Protein AF-A0A9D9IF02-F1 (afdb_monomer_lite)

pLDDT: mean 85.68, std 15.33, range [37.81, 98.19]

Foldseek 3Di:
DDDDPDPPDDDPVVVVVVLLVVLLQVVLVDDDDFPPLPQDWFWFQDDDPDTDTAIWGWHDAHNVQFTWTARPVVRDIDRGHGNSRTDVVRSVVSVVSVVVRDPDPPPPPPPPPPCPDPQQKKKKKWACQQDHQPDDPVVSVVQQVVPQDHRPVDPVDPDTIHIDIHDPVRVVCCVVPPPVVPGRMHMDIDRPVVD

Organism: NCBI:txid2840762

Sequence (195 aa):
MRRTEKEKSMPPGELLRQAENQLVSALCGIRENPDGWLPHTVYVEEEGDCPVYTMYRLLDIRKDGGCTLYNPQTGEHFTSRHLREINIEWLVTLWERYLELRPEKRAASVPETCPGKGTDIRVFVWYCGLTGRNVSDDRLVRMWKESPLRSTENPEDETLYEVECLTLDELAERINDDCFAYTEDYVRFIDMGHL

Structure (mmCIF, N/CA/C/O backbone):
data_AF-A0A9D9IF02-F1
#
_entry.id   AF-A0A9D9IF02-F1
#
loop_
_atom_site.group_PDB
_atom_site.id
_atom_site.type_symbol
_atom_site.label_atom_id
_atom_site.label_alt_id
_atom_site.label_comp_id
_atom_site.label_asym_id
_atom_site.label_entity_id
_atom_site.label_seq_id
_atom_site.pdbx_PDB_ins_code
_atom_site.Cartn_x
_atom_site.Cartn_y
_atom_site.Cartn_z
_atom_site.occupancy
_atom_site.B_iso_or_equiv
_atom_site.auth_seq_id
_atom_site.auth_comp_id
_atom_site.auth_asym_id
_atom_site.auth_atom_id
_atom_site.pdbx_PDB_model_num
ATOM 1 N N . MET A 1 1 ? 24.290 -47.770 17.410 1.00 37.81 1 MET A N 1
ATOM 2 C CA . MET A 1 1 ? 22.968 -47.472 16.817 1.00 37.81 1 MET A CA 1
ATOM 3 C C . MET A 1 1 ? 22.420 -46.205 17.459 1.00 37.81 1 MET A C 1
ATOM 5 O O . MET A 1 1 ? 21.918 -46.272 18.572 1.00 37.81 1 MET A O 1
ATOM 9 N N . ARG A 1 2 ? 22.597 -45.039 16.826 1.00 39.12 2 ARG A N 1
ATOM 10 C CA . ARG A 1 2 ? 21.945 -43.795 17.265 1.00 39.12 2 ARG A CA 1
ATOM 11 C C . ARG A 1 2 ? 20.632 -43.674 16.502 1.00 39.12 2 ARG A C 1
ATOM 13 O O . ARG A 1 2 ? 20.630 -43.777 15.280 1.00 39.12 2 ARG A O 1
ATOM 20 N N . ARG A 1 3 ? 19.533 -43.549 17.246 1.00 42.41 3 ARG A N 1
ATOM 21 C CA . ARG A 1 3 ? 18.195 -43.278 16.719 1.00 42.41 3 ARG A CA 1
ATOM 22 C C . ARG A 1 3 ? 18.246 -41.950 15.964 1.00 42.41 3 ARG A C 1
ATOM 24 O O . ARG A 1 3 ? 18.624 -40.942 16.546 1.00 42.41 3 ARG A O 1
ATOM 31 N N . THR A 1 4 ? 17.895 -41.971 14.687 1.00 45.22 4 THR A N 1
ATOM 32 C CA . THR A 1 4 ? 17.592 -40.774 13.904 1.00 45.22 4 THR A CA 1
ATOM 33 C C . THR A 1 4 ? 16.285 -40.192 14.430 1.00 45.22 4 THR A C 1
ATOM 35 O O . THR A 1 4 ? 15.234 -40.830 14.321 1.00 45.22 4 THR A O 1
ATOM 38 N N . GLU A 1 5 ? 16.357 -39.018 15.048 1.00 51.47 5 GLU A N 1
ATOM 39 C CA . GLU A 1 5 ? 15.187 -38.205 15.359 1.00 51.47 5 GLU A CA 1
ATOM 40 C C . GLU A 1 5 ? 14.485 -37.873 14.037 1.00 51.47 5 GLU A C 1
ATOM 42 O O . GLU A 1 5 ? 15.072 -37.286 13.131 1.00 51.47 5 GLU A O 1
ATOM 47 N N . LYS A 1 6 ? 13.238 -38.332 13.887 1.00 53.66 6 LYS A N 1
ATOM 48 C CA . LYS A 1 6 ? 12.349 -37.855 12.828 1.00 53.66 6 LYS A CA 1
ATOM 49 C C . LYS A 1 6 ? 12.060 -36.392 13.134 1.00 53.66 6 LYS A C 1
ATOM 51 O O . LYS A 1 6 ? 11.302 -36.105 14.057 1.00 53.66 6 LYS A O 1
ATOM 56 N N . GLU A 1 7 ? 12.662 -35.502 12.364 1.00 56.66 7 GLU A N 1
ATOM 57 C CA . GLU A 1 7 ? 12.306 -34.091 12.308 1.00 56.66 7 GLU A CA 1
ATOM 58 C C . GLU A 1 7 ? 10.810 -34.006 11.964 1.00 56.66 7 GLU A C 1
ATOM 60 O O . GLU A 1 7 ? 10.364 -34.355 10.868 1.00 56.66 7 GLU A O 1
ATOM 65 N N . LYS A 1 8 ? 9.989 -33.707 12.972 1.00 66.19 8 LYS A N 1
ATOM 66 C CA . LYS A 1 8 ? 8.536 -33.687 12.834 1.00 66.19 8 LYS A CA 1
ATOM 67 C C . LYS A 1 8 ? 8.182 -32.370 12.149 1.00 66.19 8 LYS A C 1
ATOM 69 O O . LYS A 1 8 ? 8.127 -31.336 12.802 1.00 66.19 8 LYS A O 1
ATOM 74 N N . SER A 1 9 ? 8.015 -32.417 10.828 1.00 79.31 9 SER A N 1
ATOM 75 C CA . SER A 1 9 ? 7.585 -31.272 10.020 1.00 79.31 9 SER A CA 1
ATOM 76 C C . SER A 1 9 ? 6.292 -30.681 10.596 1.00 79.31 9 SER A C 1
ATOM 78 O O . SER A 1 9 ? 5.331 -31.412 10.859 1.00 79.31 9 SER A O 1
ATOM 80 N N . MET A 1 10 ? 6.304 -29.373 10.861 1.00 83.62 10 MET A N 1
ATOM 81 C CA . MET A 1 10 ? 5.165 -28.647 11.417 1.00 83.62 10 MET A CA 1
ATOM 82 C C . MET A 1 10 ? 4.037 -28.574 10.376 1.00 83.62 10 MET A C 1
ATOM 84 O O . MET A 1 10 ? 4.310 -28.264 9.214 1.00 83.62 10 MET A O 1
ATOM 88 N N . PRO A 1 11 ? 2.774 -28.851 10.750 1.00 92.12 11 PRO A N 1
ATOM 89 C CA . PRO A 1 11 ? 1.672 -28.777 9.802 1.00 92.12 11 PRO A CA 1
ATOM 90 C C . PRO A 1 11 ? 1.431 -27.322 9.354 1.00 92.12 11 PRO A C 1
ATOM 92 O O . PRO A 1 11 ? 1.562 -26.407 10.171 1.00 92.12 11 PRO A O 1
ATOM 95 N N . PRO A 1 12 ? 1.006 -27.086 8.097 1.00 88.75 12 PRO A N 1
ATOM 96 C CA . PRO A 1 12 ? 0.790 -25.738 7.561 1.00 88.75 12 PRO A CA 1
ATOM 97 C C . PRO A 1 12 ? -0.114 -24.842 8.420 1.00 88.75 12 PRO A C 1
ATOM 99 O O . PRO A 1 12 ? 0.189 -23.670 8.618 1.00 88.75 12 PRO A O 1
ATOM 102 N N . GLY A 1 13 ? -1.188 -25.395 8.994 1.00 87.94 13 GLY A N 1
ATOM 103 C CA . GLY A 1 13 ? -2.092 -24.627 9.858 1.00 87.94 13 GLY A CA 1
ATOM 104 C C . GLY A 1 13 ? -1.438 -24.135 11.154 1.00 87.94 13 GLY A C 1
ATOM 105 O O . GLY A 1 13 ? -1.798 -23.082 11.673 1.00 87.94 13 GLY A O 1
ATOM 106 N N . GLU A 1 14 ? -0.444 -24.858 11.670 1.00 91.94 14 GLU A N 1
ATOM 107 C CA . GLU A 1 14 ? 0.287 -24.437 12.865 1.00 91.94 14 GLU A CA 1
ATOM 108 C C . GLU A 1 14 ? 1.327 -23.361 12.544 1.00 91.94 14 GLU A C 1
ATOM 110 O O . GLU A 1 14 ? 1.458 -22.409 13.313 1.00 91.94 14 GLU A O 1
ATOM 115 N N . LEU A 1 15 ? 1.969 -23.448 11.371 1.00 91.75 15 LEU A N 1
ATOM 116 C CA . LEU A 1 15 ? 2.829 -22.385 10.844 1.00 91.75 15 LEU A CA 1
ATOM 117 C C . LEU A 1 15 ? 2.049 -21.075 10.661 1.00 91.75 15 LEU A C 1
ATOM 119 O O . LEU A 1 15 ? 2.506 -20.025 11.110 1.00 91.75 15 LEU A O 1
ATOM 123 N N . LEU A 1 16 ? 0.854 -21.141 10.065 1.00 90.62 16 LEU A N 1
ATOM 124 C CA . LEU A 1 16 ? -0.009 -19.970 9.872 1.00 90.62 16 LEU A CA 1
ATOM 125 C C . LEU A 1 16 ? -0.417 -19.339 11.205 1.00 90.62 16 LEU A C 1
ATOM 127 O O . LEU A 1 16 ? -0.229 -18.142 11.400 1.00 90.62 16 LEU A O 1
ATOM 131 N N . ARG A 1 17 ? -0.883 -20.147 12.163 1.00 91.94 17 ARG A N 1
ATOM 132 C CA . ARG A 1 17 ? -1.235 -19.667 13.508 1.00 91.94 17 ARG A CA 1
ATOM 133 C C . ARG A 1 17 ? -0.038 -19.049 14.233 1.00 91.94 17 ARG A C 1
ATOM 135 O O . ARG A 1 17 ? -0.190 -18.092 14.991 1.00 91.94 17 ARG A O 1
ATOM 142 N N . GLN A 1 18 ? 1.161 -19.597 14.041 1.00 94.12 18 GLN A N 1
ATOM 143 C CA . GLN A 1 18 ? 2.379 -19.029 14.610 1.00 94.12 18 GLN A CA 1
ATOM 144 C C . GLN A 1 18 ? 2.698 -17.659 13.997 1.00 94.12 18 GLN A C 1
ATOM 146 O O . GLN A 1 18 ? 2.989 -16.729 14.749 1.00 94.12 18 GLN A O 1
ATOM 151 N N . ALA A 1 19 ? 2.608 -17.523 12.672 1.00 93.31 19 ALA A N 1
ATOM 152 C CA . ALA A 1 19 ? 2.816 -16.254 11.978 1.00 93.31 19 ALA A CA 1
ATOM 153 C C . ALA A 1 19 ? 1.781 -15.198 12.402 1.00 93.31 19 ALA A C 1
ATOM 155 O O . ALA A 1 19 ? 2.146 -14.077 12.751 1.00 93.31 19 ALA A O 1
ATOM 156 N N . GLU A 1 20 ? 0.505 -15.578 12.477 1.00 94.94 20 GLU A N 1
ATOM 157 C CA . GLU A 1 20 ? -0.581 -14.720 12.955 1.00 94.94 20 GLU A CA 1
ATOM 158 C C . GLU A 1 20 ? -0.313 -14.214 14.384 1.00 94.94 20 GLU A C 1
ATOM 160 O O . GLU A 1 20 ? -0.363 -13.013 14.648 1.00 94.94 20 GLU A O 1
ATOM 165 N N . ASN A 1 21 ? 0.054 -15.110 15.309 1.00 95.25 21 ASN A N 1
ATOM 166 C CA . ASN A 1 21 ? 0.391 -14.738 16.687 1.00 95.25 21 ASN A CA 1
ATOM 167 C C . ASN A 1 21 ? 1.559 -13.741 16.753 1.00 95.25 21 ASN A C 1
ATOM 169 O O . ASN A 1 21 ? 1.542 -12.827 17.580 1.00 95.25 21 ASN A O 1
ATOM 173 N N . GLN A 1 22 ? 2.576 -13.920 15.906 1.00 96.2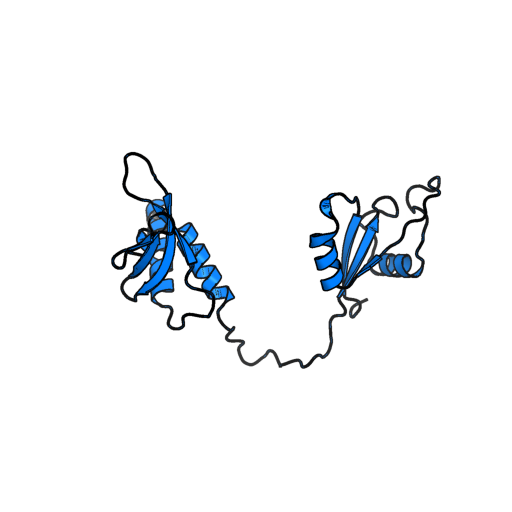5 22 GLN A N 1
ATOM 174 C CA . GLN A 1 22 ? 3.721 -13.013 15.832 1.00 96.25 22 GLN A CA 1
ATOM 175 C C . GLN A 1 22 ? 3.309 -11.632 15.315 1.00 96.25 22 GLN A C 1
ATOM 177 O O . GLN A 1 22 ? 3.691 -10.632 15.923 1.00 96.25 22 GLN A O 1
ATOM 182 N N . LEU A 1 23 ? 2.491 -11.571 14.260 1.00 96.50 23 LEU A N 1
ATOM 183 C CA . LEU A 1 23 ? 1.968 -10.320 13.704 1.00 96.50 23 LEU A CA 1
ATOM 184 C C . LEU A 1 23 ? 1.105 -9.568 14.720 1.00 96.50 23 LEU A C 1
ATOM 186 O O . LEU A 1 23 ? 1.357 -8.395 14.986 1.00 96.50 23 LEU A O 1
ATOM 190 N N . VAL A 1 24 ? 0.145 -10.249 15.355 1.00 97.25 24 VAL A N 1
ATOM 191 C CA . VAL A 1 24 ? -0.709 -9.650 16.394 1.00 97.25 24 VAL A CA 1
ATOM 192 C C . VAL A 1 24 ? 0.143 -9.125 17.548 1.00 97.25 24 VAL A C 1
ATOM 194 O O . VAL A 1 24 ? -0.019 -7.980 17.964 1.00 97.25 24 VAL A O 1
ATOM 197 N N . SER A 1 25 ? 1.109 -9.914 18.032 1.00 97.31 25 SER A N 1
ATOM 198 C CA . SER A 1 25 ? 2.014 -9.472 19.097 1.00 97.31 25 SER A CA 1
ATOM 199 C C . SER A 1 25 ? 2.851 -8.256 18.689 1.00 97.31 25 SER A C 1
ATOM 201 O O . SER A 1 25 ? 3.102 -7.386 19.526 1.00 97.31 25 SER A O 1
ATOM 203 N N . ALA A 1 26 ? 3.307 -8.192 17.437 1.00 96.44 26 ALA A N 1
ATOM 204 C CA . ALA A 1 26 ? 4.091 -7.076 16.925 1.00 96.44 26 ALA A CA 1
ATOM 205 C C . ALA A 1 26 ? 3.246 -5.796 16.846 1.00 96.44 26 ALA A C 1
ATOM 207 O O . ALA A 1 26 ? 3.664 -4.763 17.371 1.00 96.44 26 ALA A O 1
ATOM 208 N N . LEU A 1 27 ? 2.034 -5.891 16.290 1.00 96.81 27 LEU A N 1
ATOM 209 C CA . LEU A 1 27 ? 1.070 -4.793 16.188 1.00 96.81 27 LEU A CA 1
ATOM 210 C C . LEU A 1 27 ? 0.666 -4.260 17.570 1.00 96.81 27 LEU A C 1
ATOM 212 O O . LEU A 1 27 ? 0.769 -3.061 17.824 1.00 96.81 27 LEU A O 1
ATOM 216 N N . CYS A 1 28 ? 0.316 -5.138 18.515 1.00 96.62 28 CYS A N 1
ATOM 217 C CA . CYS A 1 28 ? 0.040 -4.747 19.902 1.00 96.62 28 CYS A CA 1
ATOM 218 C C . CYS A 1 28 ? 1.264 -4.114 20.587 1.00 96.62 28 CYS A C 1
ATOM 220 O O . CYS A 1 28 ? 1.129 -3.281 21.488 1.00 96.62 28 CYS A O 1
ATOM 222 N N . GLY A 1 29 ? 2.476 -4.483 20.170 1.00 95.06 29 GLY A N 1
ATOM 223 C CA . GLY A 1 29 ? 3.733 -3.948 20.686 1.00 95.06 29 GLY A CA 1
ATOM 224 C C . GLY A 1 29 ? 4.013 -2.491 20.303 1.00 95.06 29 GLY A C 1
ATOM 225 O O . GLY A 1 29 ? 4.810 -1.837 20.983 1.00 95.06 29 GLY A O 1
ATOM 226 N N . ILE A 1 30 ? 3.343 -1.953 19.280 1.00 93.56 30 ILE A N 1
ATOM 227 C CA . ILE A 1 30 ? 3.573 -0.600 18.755 1.00 93.56 30 ILE A CA 1
ATOM 228 C C . ILE A 1 30 ? 3.253 0.458 19.816 1.00 93.56 30 ILE A C 1
ATOM 230 O O . ILE A 1 30 ? 2.213 0.419 20.471 1.00 93.56 30 ILE A O 1
ATOM 234 N N . ARG A 1 31 ? 4.191 1.380 20.056 1.00 87.75 31 ARG A N 1
ATOM 235 C CA . ARG A 1 31 ? 4.075 2.420 21.099 1.00 87.75 31 ARG A CA 1
ATOM 236 C C . ARG A 1 31 ? 3.704 3.788 20.547 1.00 87.75 31 ARG A C 1
ATOM 238 O O . ARG A 1 31 ? 3.095 4.572 21.261 1.00 87.75 31 ARG A O 1
ATOM 245 N N . GLU A 1 32 ? 4.092 4.050 19.309 1.00 86.81 32 GLU A N 1
ATOM 246 C CA . GLU A 1 32 ? 3.880 5.312 18.615 1.00 86.81 32 GLU A CA 1
ATOM 247 C C . GLU A 1 32 ? 2.992 5.018 17.413 1.00 86.81 32 GLU A C 1
ATOM 249 O O . GLU A 1 32 ? 3.274 4.083 16.666 1.00 86.81 32 GLU A O 1
ATOM 254 N N . ASN A 1 33 ? 1.907 5.772 17.269 1.00 86.56 33 ASN A N 1
ATOM 255 C CA . ASN A 1 33 ? 1.006 5.686 16.127 1.00 86.56 33 ASN A CA 1
ATOM 256 C C . ASN A 1 33 ? 1.423 6.782 15.134 1.00 86.56 33 ASN A C 1
ATOM 258 O O . ASN A 1 33 ? 1.117 7.945 15.401 1.00 86.56 33 ASN A O 1
ATOM 262 N N . PRO A 1 34 ? 2.196 6.463 14.078 1.00 90.19 34 PRO A N 1
ATOM 263 C CA . PRO A 1 34 ? 2.652 7.477 13.141 1.00 90.19 34 PRO A CA 1
ATOM 264 C C . PRO A 1 34 ? 1.490 8.025 12.307 1.00 90.19 34 PRO A C 1
ATOM 266 O O . PRO A 1 34 ? 0.528 7.314 11.998 1.00 90.19 34 PRO A O 1
ATOM 269 N N . ASP A 1 35 ? 1.606 9.293 11.915 1.00 89.31 35 ASP A N 1
ATOM 270 C CA . ASP A 1 35 ? 0.597 9.968 11.103 1.00 89.31 35 ASP A CA 1
ATOM 271 C C . ASP A 1 35 ? 0.357 9.209 9.788 1.00 89.31 35 ASP A C 1
ATOM 273 O O . ASP A 1 35 ? 1.287 8.838 9.070 1.00 89.31 35 ASP A O 1
ATOM 277 N N . GLY A 1 36 ? -0.916 8.960 9.472 1.00 88.56 36 GLY A N 1
ATOM 278 C CA . GLY A 1 36 ? -1.317 8.240 8.261 1.00 88.56 36 GLY A CA 1
ATOM 279 C C . GLY A 1 36 ? -1.225 6.711 8.341 1.00 88.56 36 GLY A C 1
ATOM 280 O O . GLY A 1 36 ? -1.434 6.051 7.318 1.00 88.56 36 GLY A O 1
ATOM 281 N N . TRP A 1 37 ? -0.941 6.129 9.514 1.00 93.88 37 TRP A N 1
ATOM 282 C CA . TRP A 1 37 ? -1.010 4.675 9.707 1.00 93.88 37 TRP A CA 1
ATOM 283 C C . TRP A 1 37 ? -2.447 4.192 9.906 1.00 93.88 37 TRP A C 1
ATOM 285 O O . TRP A 1 37 ? -2.927 3.347 9.147 1.00 93.88 37 TRP A O 1
ATOM 295 N N . LEU A 1 38 ? -3.145 4.778 10.882 1.00 94.69 38 LEU A N 1
ATOM 296 C CA . LEU A 1 38 ? -4.569 4.573 11.134 1.00 94.69 38 LEU A CA 1
ATOM 297 C C . LEU A 1 38 ? -5.353 5.867 10.835 1.00 94.69 38 LEU A C 1
ATOM 299 O O . LEU A 1 38 ? -4.831 6.961 11.057 1.00 94.69 38 LEU A O 1
ATOM 303 N N . PRO A 1 39 ? -6.610 5.777 10.363 1.00 96.31 39 PRO A N 1
ATOM 304 C CA . PRO A 1 39 ? -7.354 4.547 10.104 1.00 96.31 39 PRO A CA 1
ATOM 305 C C . PRO A 1 39 ? -6.925 3.817 8.819 1.00 96.31 39 PRO A C 1
ATOM 307 O O . PRO A 1 39 ?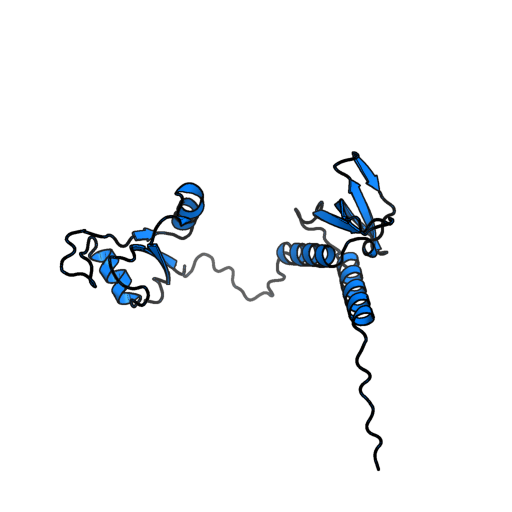 -6.673 4.452 7.794 1.00 96.31 39 PRO A O 1
ATOM 310 N N . HIS A 1 40 ? -6.910 2.480 8.852 1.00 96.81 40 HIS A N 1
ATOM 311 C CA . HIS A 1 40 ? -6.469 1.626 7.737 1.00 96.81 40 HIS A CA 1
ATOM 312 C C . HIS A 1 40 ? -7.587 0.704 7.238 1.00 96.81 40 HIS A C 1
ATOM 314 O O . HIS A 1 40 ? -8.419 0.267 8.027 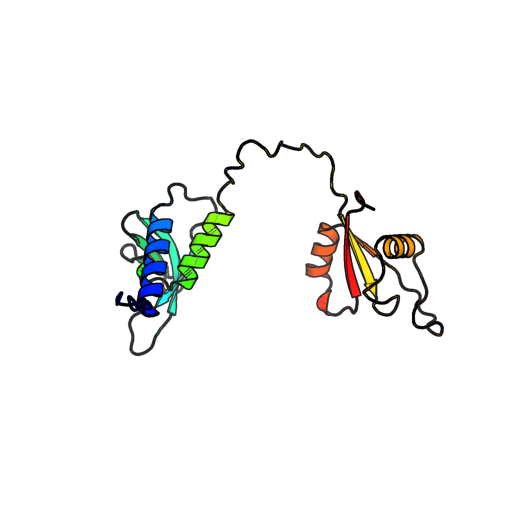1.00 96.81 40 HIS A O 1
ATOM 320 N N . TH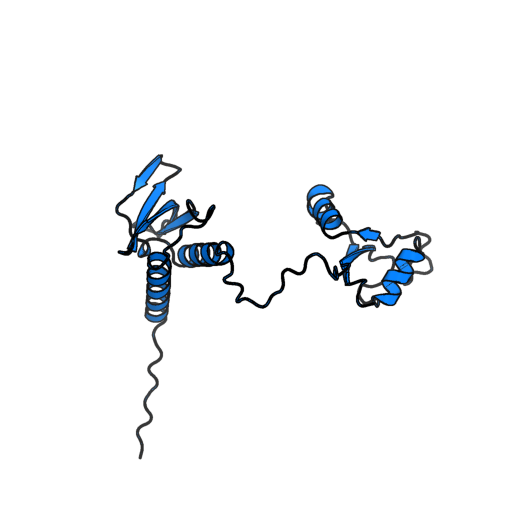R A 1 41 ? -7.632 0.400 5.939 1.00 97.38 41 THR A N 1
ATOM 321 C CA . THR A 1 41 ? -8.623 -0.544 5.392 1.00 97.38 41 THR A CA 1
ATOM 322 C C . THR A 1 41 ? -8.187 -1.977 5.667 1.00 97.38 41 THR A C 1
ATOM 324 O O . THR A 1 41 ? -7.042 -2.320 5.406 1.00 97.38 41 THR A O 1
ATOM 327 N N . VAL A 1 42 ? -9.094 -2.807 6.176 1.00 97.50 42 VAL A N 1
ATOM 328 C CA . VAL A 1 42 ? -8.858 -4.227 6.461 1.00 97.50 42 VAL A CA 1
ATOM 329 C C . VAL A 1 42 ? -10.082 -5.054 6.075 1.00 97.50 42 VAL A C 1
ATOM 331 O O . VAL A 1 42 ? -11.191 -4.520 6.018 1.00 97.50 42 VAL A O 1
ATOM 334 N N . TYR A 1 43 ? -9.896 -6.354 5.842 1.00 97.12 43 TYR A N 1
ATOM 335 C CA . TYR A 1 43 ? -10.999 -7.294 5.636 1.00 97.12 43 TYR A CA 1
ATOM 336 C C . TYR A 1 43 ? -11.049 -8.325 6.758 1.00 97.12 43 TYR A C 1
ATOM 338 O O . TYR A 1 43 ? -10.024 -8.882 7.154 1.00 97.12 43 TYR A O 1
ATOM 346 N N . VAL A 1 44 ? -12.256 -8.572 7.251 1.00 95.56 44 VAL A N 1
ATOM 347 C CA . VAL A 1 44 ? -12.561 -9.538 8.309 1.00 95.56 44 VAL A CA 1
ATOM 348 C C . VAL A 1 44 ? -13.379 -10.666 7.706 1.00 95.56 44 VAL A C 1
ATOM 350 O O . VAL A 1 44 ? -14.326 -10.399 6.966 1.00 95.56 44 VAL A O 1
ATOM 353 N N . GLU A 1 45 ? -12.998 -11.907 7.997 1.00 89.94 45 GLU A N 1
ATOM 354 C CA . GLU A 1 45 ? -13.809 -13.075 7.650 1.00 89.94 45 GLU A CA 1
ATOM 355 C C . GLU A 1 45 ? -14.947 -13.188 8.665 1.00 89.94 45 GLU A C 1
ATOM 357 O O . GLU A 1 45 ? -14.710 -13.463 9.839 1.00 89.94 45 GLU A O 1
ATOM 362 N N . GLU A 1 46 ? -16.172 -12.908 8.232 1.00 88.12 46 GLU A N 1
ATOM 363 C CA . GLU A 1 46 ? -17.353 -13.000 9.085 1.00 88.12 46 GLU A CA 1
ATOM 364 C C . GLU A 1 46 ? -17.929 -14.420 9.057 1.00 88.12 46 GLU A C 1
ATOM 366 O O . GLU A 1 46 ? -17.876 -15.121 8.041 1.00 88.12 46 GLU A O 1
ATOM 371 N N . GLU A 1 47 ? -18.506 -14.842 10.183 1.00 81.44 47 GLU A N 1
ATOM 372 C CA . GLU A 1 47 ? -19.155 -16.147 10.294 1.00 81.44 47 GLU A CA 1
ATOM 373 C C . GLU A 1 47 ? -20.394 -16.225 9.383 1.00 81.44 47 GLU A C 1
ATOM 375 O O . GLU A 1 47 ? -21.267 -15.355 9.400 1.00 81.44 47 GLU A O 1
ATOM 380 N N . GLY A 1 48 ? -20.495 -17.303 8.603 1.00 77.75 48 GLY A N 1
ATOM 381 C CA . GLY A 1 48 ? -21.614 -17.559 7.699 1.00 77.75 48 GLY A CA 1
ATOM 382 C C . GLY A 1 48 ? -21.537 -18.942 7.051 1.00 77.75 48 GLY A C 1
ATOM 383 O O . GLY A 1 48 ? -20.584 -19.691 7.266 1.00 77.75 48 GLY A O 1
ATOM 384 N N . ASP A 1 49 ? -22.540 -19.284 6.237 1.00 81.56 49 ASP A N 1
ATOM 385 C CA . ASP A 1 49 ? -22.584 -20.563 5.501 1.00 81.56 49 ASP A CA 1
ATOM 386 C C . ASP A 1 49 ? -21.462 -20.682 4.449 1.00 81.56 49 ASP A C 1
ATOM 388 O O . ASP A 1 49 ? -21.075 -21.780 4.044 1.00 81.56 49 ASP A O 1
ATOM 392 N N . CYS A 1 50 ? -20.932 -19.544 4.002 1.00 81.50 50 CYS A N 1
ATOM 393 C CA . CYS A 1 50 ? -19.771 -19.417 3.134 1.00 81.50 50 CYS A CA 1
ATOM 394 C C . CYS A 1 50 ? -18.841 -18.320 3.679 1.00 81.50 50 CYS A C 1
ATOM 396 O O . CYS A 1 50 ? -19.318 -17.423 4.376 1.00 81.50 50 CYS A O 1
ATOM 398 N N . PRO A 1 51 ? -17.530 -18.363 3.376 1.00 79.06 51 PRO A N 1
ATOM 399 C CA . PRO A 1 51 ? -16.609 -17.319 3.812 1.00 79.06 51 PRO A CA 1
ATOM 400 C C . PRO A 1 51 ? -17.000 -15.984 3.171 1.00 79.06 51 PRO A C 1
ATOM 402 O O . PRO A 1 51 ? -16.985 -15.842 1.945 1.00 79.06 51 PRO A O 1
ATOM 405 N N . VAL A 1 52 ? -17.356 -15.007 4.006 1.00 87.94 52 VAL A N 1
ATOM 406 C CA . VAL A 1 52 ? -17.674 -13.640 3.584 1.00 87.94 52 VAL A CA 1
ATOM 407 C C . VAL A 1 52 ? -16.645 -12.701 4.188 1.00 87.94 52 VAL A C 1
ATOM 409 O O . VAL A 1 52 ? -16.519 -12.598 5.404 1.00 87.94 52 VAL A O 1
ATOM 412 N N . TYR A 1 53 ? -15.928 -11.984 3.328 1.00 91.94 53 TYR A N 1
ATOM 413 C CA . TYR A 1 53 ? -14.993 -10.955 3.760 1.00 91.94 53 TYR A CA 1
ATOM 414 C C . TYR A 1 53 ? -15.678 -9.593 3.760 1.00 91.94 53 TYR A C 1
ATOM 416 O O . TYR A 1 53 ? -16.026 -9.065 2.702 1.00 91.94 53 TYR A O 1
ATOM 424 N N . THR A 1 54 ? -15.835 -9.009 4.944 1.00 95.00 54 THR A N 1
ATOM 425 C CA . THR A 1 54 ? -16.409 -7.671 5.105 1.00 95.00 54 THR A CA 1
ATOM 426 C C . THR A 1 54 ? -15.293 -6.649 5.290 1.00 95.00 54 THR A C 1
ATOM 428 O O . THR A 1 54 ? -14.359 -6.853 6.068 1.00 95.00 54 THR A O 1
ATOM 431 N N . MET A 1 55 ? -15.373 -5.545 4.546 1.00 96.69 55 MET A N 1
ATOM 432 C CA . MET A 1 55 ? -14.399 -4.458 4.611 1.00 96.69 55 MET A CA 1
ATOM 433 C C . MET A 1 55 ? -14.702 -3.519 5.781 1.00 96.69 55 MET A C 1
ATOM 435 O O . MET A 1 55 ? -15.828 -3.042 5.933 1.00 96.69 55 MET A O 1
ATOM 439 N N . TYR A 1 56 ? -13.670 -3.195 6.555 1.00 97.88 56 TYR A N 1
ATOM 440 C CA . TYR A 1 56 ? -13.724 -2.256 7.668 1.00 97.88 56 TYR A CA 1
ATOM 441 C C . TYR A 1 56 ? -12.572 -1.250 7.608 1.00 97.88 56 TYR A C 1
ATOM 443 O O . TYR A 1 56 ? -11.533 -1.476 6.985 1.00 97.88 56 TYR A O 1
ATOM 451 N N . ARG A 1 57 ? -12.729 -0.138 8.327 1.00 98.12 57 ARG A N 1
ATOM 452 C CA . ARG A 1 57 ? -11.639 0.768 8.696 1.00 98.12 57 ARG A CA 1
ATOM 453 C C . ARG A 1 57 ? -11.197 0.440 10.120 1.00 98.12 57 ARG A C 1
ATOM 455 O O . ARG A 1 57 ? -11.953 0.651 11.064 1.00 98.12 57 ARG A O 1
ATOM 462 N N . LEU A 1 58 ? -9.983 -0.067 10.278 1.00 98.19 58 LEU A N 1
ATOM 463 C CA . LEU A 1 58 ? -9.334 -0.238 11.571 1.00 98.19 58 LEU A CA 1
ATOM 464 C C . LEU A 1 58 ? -8.949 1.135 12.118 1.00 98.19 58 LEU A C 1
ATOM 466 O O . LEU A 1 58 ? -8.181 1.850 11.480 1.00 98.19 58 LEU A O 1
ATOM 470 N N . LEU A 1 59 ? -9.502 1.508 13.269 1.00 96.69 59 LEU A N 1
ATOM 471 C CA . LEU A 1 59 ? -9.321 2.834 13.865 1.00 96.69 59 LEU A CA 1
ATOM 472 C C . LEU A 1 59 ? -8.298 2.843 15.001 1.00 96.69 59 LEU A C 1
ATOM 474 O O . LEU A 1 59 ? -7.587 3.827 15.171 1.00 96.69 59 LEU A O 1
ATOM 478 N N . ASP A 1 60 ? -8.256 1.769 15.790 1.00 95.94 60 ASP A N 1
ATOM 479 C CA . ASP A 1 60 ? -7.432 1.678 16.996 1.00 95.94 60 ASP A CA 1
ATOM 480 C C . ASP A 1 60 ? -7.044 0.226 17.301 1.00 95.94 60 ASP A C 1
ATOM 482 O O . ASP A 1 60 ? -7.802 -0.705 16.999 1.00 95.94 60 ASP A O 1
ATOM 486 N N . ILE A 1 61 ? -5.878 0.051 17.927 1.00 96.62 61 ILE A N 1
ATOM 487 C CA . ILE A 1 61 ? -5.314 -1.237 18.339 1.00 96.62 61 ILE A CA 1
ATOM 488 C C . ILE A 1 61 ? -4.893 -1.155 19.804 1.00 96.62 61 ILE A C 1
ATOM 490 O O . ILE A 1 61 ? -4.028 -0.366 20.186 1.00 96.62 61 ILE A O 1
ATOM 494 N N . ARG A 1 62 ? -5.443 -2.047 20.625 1.00 95.50 62 ARG A N 1
ATOM 495 C CA . ARG A 1 62 ? -5.144 -2.143 22.054 1.00 95.50 62 ARG A CA 1
ATOM 496 C C . ARG A 1 62 ? -4.068 -3.190 22.334 1.00 95.50 62 ARG A C 1
ATOM 498 O O . ARG A 1 62 ? -3.794 -4.096 21.545 1.00 95.50 62 ARG A O 1
ATOM 505 N N . LYS A 1 63 ? -3.447 -3.064 23.509 1.00 94.44 63 LYS A N 1
ATOM 506 C CA . LYS A 1 63 ? -2.337 -3.923 23.963 1.00 94.44 63 LYS A CA 1
ATOM 507 C C . LYS A 1 63 ? -2.719 -5.385 24.179 1.00 94.44 63 LYS A C 1
ATOM 509 O O . LYS A 1 63 ? -1.840 -6.238 24.148 1.00 94.44 63 LYS A O 1
ATOM 514 N N . ASP A 1 64 ? -3.995 -5.657 24.407 1.00 94.44 64 ASP A N 1
ATOM 515 C CA . ASP A 1 64 ? -4.551 -6.990 24.634 1.00 94.44 64 ASP A CA 1
ATOM 516 C C . ASP A 1 64 ? -4.950 -7.720 23.339 1.00 94.44 64 ASP A C 1
ATOM 518 O O . ASP A 1 64 ? -5.393 -8.862 23.409 1.00 94.44 64 ASP A O 1
ATOM 522 N N . GLY A 1 65 ? -4.783 -7.092 22.169 1.00 95.38 65 GLY A N 1
ATOM 523 C CA . GLY A 1 65 ? -5.210 -7.644 20.877 1.00 95.38 65 GLY A CA 1
ATOM 524 C C . GLY A 1 65 ? -6.597 -7.190 20.434 1.00 95.38 65 GLY A C 1
ATOM 525 O O . GLY A 1 65 ? -6.976 -7.430 19.285 1.00 95.38 65 GLY A O 1
ATOM 526 N N . GLY A 1 66 ? -7.338 -6.490 21.296 1.00 97.25 66 GLY A N 1
ATOM 527 C CA . GLY A 1 66 ? -8.602 -5.881 20.919 1.00 97.25 66 GLY A CA 1
ATOM 528 C C . GLY A 1 66 ? -8.395 -4.703 19.965 1.00 97.25 66 GLY A C 1
ATOM 529 O O . GLY A 1 66 ? -7.450 -3.932 20.104 1.00 97.25 66 GLY A O 1
ATOM 530 N N . CYS A 1 67 ? -9.328 -4.485 19.048 1.00 97.56 67 CYS A N 1
ATOM 531 C CA . CYS A 1 67 ? -9.299 -3.372 18.106 1.00 97.56 67 CYS A CA 1
ATOM 532 C C . CYS A 1 67 ? -10.667 -2.693 17.963 1.00 97.56 67 CYS A C 1
ATOM 534 O O . CYS A 1 67 ? -11.688 -3.213 18.424 1.00 97.56 67 CYS A O 1
ATOM 536 N N . THR A 1 68 ? -10.667 -1.510 17.343 1.00 98.06 68 THR A N 1
ATOM 537 C CA . THR A 1 68 ? -11.893 -0.815 16.930 1.00 98.06 68 THR A CA 1
ATOM 538 C C . THR A 1 68 ? -12.016 -0.829 15.414 1.00 98.06 68 THR A C 1
ATOM 540 O O . THR A 1 68 ? -11.139 -0.309 14.723 1.00 98.06 68 THR A O 1
ATOM 543 N N . LEU A 1 69 ? -13.117 -1.376 14.902 1.00 98.19 69 LEU A N 1
ATOM 544 C CA . LEU A 1 69 ? -13.445 -1.398 13.478 1.00 98.19 69 LEU A CA 1
ATOM 545 C C . LEU A 1 69 ? -14.623 -0.469 13.185 1.00 98.19 69 LEU A C 1
ATOM 547 O O . LEU A 1 69 ? -15.595 -0.441 13.934 1.00 98.19 69 LEU A O 1
ATOM 551 N N . TYR A 1 70 ? -14.554 0.266 12.083 1.00 97.62 70 TYR A N 1
ATOM 552 C CA . TYR A 1 70 ? -15.662 1.045 11.542 1.00 97.62 70 TYR A CA 1
ATOM 553 C C . TYR A 1 70 ? -16.126 0.440 10.223 1.00 97.62 70 TYR A C 1
ATOM 555 O O . TYR A 1 70 ? -15.307 0.221 9.329 1.00 97.62 70 TYR A O 1
ATOM 563 N N . ASN A 1 71 ? -17.422 0.170 10.096 1.00 96.88 71 ASN A N 1
ATOM 564 C CA . ASN A 1 71 ? -18.012 -0.289 8.848 1.00 96.88 71 ASN A CA 1
ATOM 565 C C . ASN A 1 71 ? -18.486 0.925 8.034 1.00 96.88 71 ASN A C 1
ATOM 567 O O . ASN A 1 71 ? -19.466 1.562 8.418 1.00 96.88 71 ASN A O 1
ATOM 571 N N . PRO A 1 72 ? -17.850 1.255 6.900 1.00 93.94 72 PRO A N 1
ATOM 572 C CA . PRO A 1 72 ? -18.267 2.396 6.088 1.00 93.94 72 PRO A CA 1
ATOM 573 C C . PRO A 1 72 ? -19.598 2.178 5.355 1.00 93.94 72 PRO A C 1
ATOM 575 O O . PRO A 1 72 ? -20.202 3.152 4.917 1.00 93.94 72 PRO A O 1
ATOM 578 N N . GLN A 1 73 ? -20.065 0.934 5.207 1.00 93.06 73 GLN A N 1
ATOM 579 C CA . GLN A 1 73 ? -21.355 0.634 4.581 1.00 93.06 73 GLN A CA 1
ATOM 580 C C . GLN A 1 73 ? -22.519 0.853 5.552 1.00 93.06 73 GLN A C 1
ATOM 582 O O . GLN A 1 73 ? -23.540 1.411 5.159 1.00 93.06 73 GLN A O 1
ATOM 587 N N . THR A 1 74 ? -22.374 0.424 6.811 1.00 95.31 74 THR A N 1
ATOM 588 C CA . THR A 1 74 ? -23.441 0.536 7.826 1.00 95.31 74 THR A CA 1
ATOM 589 C C . THR A 1 74 ? -23.294 1.762 8.729 1.00 95.31 74 THR A C 1
ATOM 591 O O . THR A 1 74 ? -24.260 2.182 9.359 1.00 95.31 74 THR A O 1
ATOM 594 N N . GLY A 1 75 ? -22.103 2.363 8.789 1.00 94.81 75 GLY A N 1
ATOM 595 C CA . GLY A 1 75 ? -21.770 3.458 9.700 1.00 94.81 75 GLY A CA 1
ATOM 596 C C . GLY A 1 75 ? -21.483 3.011 11.139 1.00 94.81 75 GLY A C 1
ATOM 597 O O . GLY A 1 75 ? -21.320 3.855 12.019 1.00 94.81 75 GLY A O 1
ATOM 598 N N . GLU A 1 76 ? -21.434 1.705 11.403 1.00 97.19 76 GLU A N 1
ATOM 599 C CA . GLU A 1 76 ? -21.287 1.160 12.753 1.00 97.19 76 GLU A CA 1
ATOM 600 C C . GLU A 1 76 ? -19.833 1.127 13.230 1.00 97.19 76 GLU A C 1
ATOM 602 O O . GLU A 1 76 ? -18.902 0.890 12.458 1.00 97.19 76 GLU A O 1
ATOM 607 N N . HIS A 1 77 ? -19.653 1.310 14.540 1.00 97.50 77 HIS A N 1
ATOM 608 C CA . HIS A 1 77 ? -18.373 1.178 15.228 1.00 97.50 77 HIS A CA 1
ATOM 609 C C . HIS A 1 77 ? -18.388 -0.043 16.147 1.00 97.50 77 HIS A C 1
ATOM 611 O O . HIS A 1 77 ? -19.184 -0.128 17.081 1.00 97.50 77 HIS A O 1
ATOM 617 N N . PHE A 1 78 ? -17.445 -0.950 15.933 1.00 97.06 78 PHE A N 1
ATOM 618 C CA . PHE A 1 78 ? -17.260 -2.159 16.720 1.00 97.06 78 PHE A CA 1
ATOM 619 C C . PHE A 1 78 ? -15.997 -2.020 17.568 1.00 97.06 78 PHE A C 1
ATOM 621 O O . PHE A 1 78 ? -14.887 -2.198 17.075 1.00 97.06 78 PHE A O 1
ATOM 628 N N . THR A 1 79 ? -16.155 -1.695 18.850 1.00 96.06 79 THR A N 1
ATOM 629 C CA . THR A 1 79 ? -15.045 -1.425 19.788 1.00 96.06 79 THR A CA 1
ATOM 630 C C . THR A 1 79 ? -14.575 -2.663 20.559 1.00 96.06 79 THR A C 1
ATOM 632 O O . THR A 1 79 ? -13.699 -2.571 21.420 1.00 96.06 79 THR A O 1
ATOM 635 N N . SER A 1 80 ? -15.156 -3.834 20.292 1.00 93.75 80 SER A N 1
ATOM 636 C CA . SER A 1 80 ? -14.888 -5.095 20.999 1.00 93.75 80 SER A CA 1
ATOM 637 C C . SER A 1 80 ? -14.363 -6.213 20.092 1.00 93.75 80 SER A C 1
ATOM 639 O O . SER A 1 80 ? -14.343 -7.361 20.523 1.00 93.75 80 SER A O 1
ATOM 641 N N . ARG A 1 81 ? -13.964 -5.898 18.852 1.00 95.50 81 ARG A N 1
ATOM 642 C CA . ARG A 1 81 ? -13.381 -6.875 17.914 1.00 95.50 81 ARG A CA 1
ATOM 643 C C . ARG A 1 81 ? -11.934 -7.184 18.294 1.00 95.50 81 ARG A C 1
ATOM 645 O O . ARG A 1 81 ? -11.315 -6.447 19.070 1.00 95.50 81 ARG A O 1
ATOM 652 N N . HIS A 1 82 ? -11.392 -8.254 17.736 1.00 96.38 82 HIS A N 1
ATOM 653 C CA . HIS A 1 82 ? -10.029 -8.712 17.964 1.00 96.38 82 HIS A CA 1
ATOM 654 C C . HIS A 1 82 ? -9.228 -8.767 16.653 1.00 96.38 82 HIS A C 1
ATOM 656 O O . HIS A 1 82 ? -9.752 -9.150 15.612 1.00 96.38 82 HIS A O 1
ATOM 662 N N . LEU A 1 83 ? -7.927 -8.442 16.692 1.00 96.94 83 LEU A N 1
ATOM 663 C CA . LEU A 1 83 ? -7.067 -8.425 15.494 1.00 96.94 83 LEU A CA 1
ATOM 664 C C . LEU A 1 83 ? -7.026 -9.761 14.735 1.00 96.94 83 LEU A C 1
ATOM 666 O O . LEU A 1 83 ? -6.900 -9.760 13.522 1.00 96.94 83 LEU A O 1
ATOM 670 N N . ARG A 1 84 ? -7.150 -10.883 15.448 1.00 94.31 84 ARG A N 1
ATOM 671 C CA . ARG A 1 84 ? -7.205 -12.252 14.883 1.00 94.31 84 ARG A CA 1
ATOM 672 C C . ARG A 1 84 ? -8.389 -12.493 13.939 1.00 94.31 84 ARG A C 1
ATOM 674 O O . ARG A 1 84 ? -8.377 -13.442 13.173 1.00 94.31 84 ARG A O 1
ATOM 681 N N . GLU A 1 85 ? -9.432 -11.674 14.031 1.00 94.06 85 GLU A N 1
ATOM 682 C CA . GLU A 1 85 ? -10.583 -11.768 13.126 1.00 94.06 85 GLU A CA 1
ATOM 683 C C . GLU A 1 85 ? -10.265 -11.147 11.755 1.00 94.06 85 GLU A C 1
ATOM 685 O O . GLU A 1 85 ? -10.901 -11.458 10.750 1.00 94.06 85 GLU A O 1
ATOM 690 N N . ILE A 1 86 ? -9.260 -10.269 11.694 1.00 95.69 86 ILE A N 1
ATOM 691 C CA . ILE A 1 86 ? -8.784 -9.677 10.447 1.00 95.69 86 ILE A CA 1
ATOM 692 C C . ILE A 1 86 ? -7.993 -10.736 9.683 1.00 95.69 86 ILE A C 1
ATOM 694 O O . ILE A 1 86 ? -7.117 -11.399 10.239 1.00 95.69 86 ILE A O 1
ATOM 698 N N . ASN A 1 87 ? -8.269 -10.854 8.386 1.00 94.69 87 ASN A N 1
ATOM 699 C CA . ASN A 1 87 ? -7.530 -11.745 7.507 1.00 94.69 87 ASN A CA 1
ATOM 700 C C . ASN A 1 87 ? -6.015 -11.455 7.591 1.00 94.69 87 ASN A C 1
ATOM 702 O O . ASN A 1 87 ? -5.580 -10.301 7.552 1.00 94.69 87 ASN A O 1
ATOM 706 N N . ILE A 1 88 ? -5.211 -12.518 7.708 1.00 94.25 88 ILE A N 1
ATOM 707 C CA . ILE A 1 88 ? -3.771 -12.427 7.985 1.00 94.25 88 ILE A CA 1
ATOM 708 C C . ILE A 1 88 ? -3.007 -11.566 6.971 1.00 94.25 88 ILE A C 1
ATOM 710 O O . ILE A 1 88 ? -2.080 -10.861 7.365 1.00 94.25 88 ILE A O 1
ATOM 714 N N . GLU A 1 89 ? -3.405 -11.556 5.696 1.00 94.69 89 GLU A N 1
ATOM 715 C CA . GLU A 1 89 ? -2.756 -10.735 4.666 1.00 94.69 89 GLU A CA 1
ATOM 716 C C . GLU A 1 89 ? -2.907 -9.241 4.976 1.00 94.69 89 GLU A C 1
ATOM 718 O O . GLU A 1 89 ? -1.956 -8.475 4.842 1.00 94.69 89 GLU A O 1
ATOM 723 N N . TRP A 1 90 ? -4.056 -8.830 5.516 1.00 97.00 90 TRP A N 1
ATOM 724 C CA . TRP A 1 90 ? -4.289 -7.445 5.925 1.00 97.00 90 TRP A CA 1
ATOM 725 C C . TRP A 1 90 ? -3.542 -7.068 7.206 1.00 97.00 90 TRP A C 1
ATOM 727 O O . TRP A 1 90 ? -3.160 -5.908 7.367 1.00 97.00 90 TRP A O 1
ATOM 737 N N . LEU A 1 91 ? -3.270 -8.028 8.100 1.00 96.69 91 LEU A N 1
ATOM 738 C CA . LEU A 1 91 ? -2.356 -7.806 9.228 1.00 96.69 91 LEU A CA 1
ATOM 739 C C . LEU A 1 91 ? -0.913 -7.588 8.748 1.00 96.69 91 LEU A C 1
ATOM 741 O O . LEU A 1 91 ? -0.209 -6.752 9.317 1.00 96.69 91 LEU A O 1
ATOM 745 N N . VAL A 1 92 ? -0.486 -8.301 7.698 1.00 96.44 92 VAL A N 1
ATOM 746 C CA . VAL A 1 92 ? 0.821 -8.092 7.053 1.00 96.44 92 VAL A CA 1
ATOM 747 C C . VAL A 1 92 ? 0.886 -6.701 6.428 1.00 96.44 92 VAL A C 1
ATOM 749 O O . VAL A 1 92 ? 1.777 -5.935 6.789 1.00 96.44 92 VAL A O 1
ATOM 752 N N . THR A 1 93 ? -0.092 -6.325 5.596 1.00 96.06 93 THR A N 1
ATOM 753 C CA . THR A 1 93 ? -0.151 -4.989 4.974 1.00 96.06 93 THR A CA 1
ATOM 754 C C . THR A 1 93 ? -0.116 -3.870 6.015 1.00 96.06 93 THR A C 1
ATOM 756 O O . THR A 1 93 ? 0.611 -2.889 5.866 1.00 96.06 93 THR A O 1
ATOM 759 N N . LEU A 1 94 ? -0.859 -4.021 7.115 1.00 95.94 94 LEU A N 1
ATOM 760 C CA . LEU A 1 94 ? -0.874 -3.047 8.202 1.00 95.94 94 LEU A CA 1
ATOM 761 C C . LEU A 1 94 ? 0.492 -2.915 8.894 1.00 95.94 94 LEU A C 1
ATOM 763 O O . LEU A 1 94 ? 0.896 -1.807 9.259 1.00 95.94 94 LEU A O 1
ATOM 767 N N . TRP A 1 95 ? 1.186 -4.036 9.100 1.00 96.19 95 TRP A N 1
ATOM 768 C CA . TRP A 1 95 ? 2.519 -4.059 9.696 1.00 96.19 95 TRP A CA 1
ATOM 769 C C . TRP A 1 95 ? 3.573 -3.447 8.768 1.00 96.19 95 TRP A C 1
ATOM 771 O O . TRP A 1 95 ? 4.374 -2.629 9.216 1.00 96.19 95 TRP A O 1
ATOM 781 N N . GLU A 1 96 ? 3.553 -3.780 7.480 1.00 95.00 96 GLU A N 1
ATOM 782 C CA . GLU A 1 96 ? 4.443 -3.188 6.475 1.00 95.00 96 GLU A CA 1
ATOM 783 C C . GLU A 1 96 ? 4.227 -1.679 6.376 1.00 95.00 96 GLU A C 1
ATOM 785 O O . GLU A 1 96 ? 5.187 -0.913 6.465 1.00 95.00 96 GLU A O 1
ATOM 790 N N . ARG A 1 97 ? 2.964 -1.234 6.348 1.00 94.25 97 ARG A N 1
ATOM 791 C CA . ARG A 1 97 ? 2.631 0.192 6.364 1.00 94.25 97 ARG A CA 1
ATOM 792 C C . ARG A 1 97 ? 3.154 0.899 7.609 1.00 94.25 97 ARG A C 1
ATOM 794 O O . ARG A 1 97 ? 3.625 2.030 7.520 1.00 94.25 97 ARG A O 1
ATOM 801 N N . TYR A 1 98 ? 3.079 0.256 8.775 1.00 94.25 98 TYR A N 1
ATOM 802 C CA . TYR A 1 98 ? 3.697 0.803 9.979 1.00 94.25 98 TYR A CA 1
ATOM 803 C C . TYR A 1 98 ? 5.200 0.989 9.774 1.00 94.25 98 TYR A C 1
ATOM 805 O O . TYR A 1 98 ? 5.698 2.071 10.057 1.00 94.25 98 TYR A O 1
ATOM 813 N N . LEU A 1 99 ? 5.908 -0.031 9.270 1.00 92.19 99 LEU A N 1
ATOM 814 C CA . LEU A 1 99 ? 7.355 0.020 9.038 1.00 92.19 99 LEU A CA 1
ATOM 815 C C . LEU A 1 99 ? 7.768 1.139 8.075 1.00 92.19 99 LEU A C 1
ATOM 817 O O . LEU A 1 99 ? 8.749 1.816 8.370 1.00 92.19 99 LEU A O 1
ATOM 821 N N . GLU A 1 100 ? 7.015 1.365 6.995 1.00 90.38 100 GLU A N 1
ATOM 822 C CA . GLU A 1 100 ? 7.233 2.479 6.054 1.00 90.38 100 GLU A CA 1
ATOM 823 C C . GLU A 1 100 ? 7.144 3.850 6.731 1.00 90.38 100 GLU A C 1
ATOM 825 O O . GLU A 1 100 ? 7.881 4.772 6.392 1.00 90.38 100 GLU A O 1
ATOM 830 N N . LEU A 1 101 ? 6.218 3.989 7.683 1.00 89.06 101 LEU A N 1
ATOM 831 C CA . LEU A 1 101 ? 5.942 5.243 8.379 1.00 89.06 101 LEU A CA 1
ATOM 832 C C . LEU A 1 101 ? 6.810 5.450 9.619 1.00 89.06 101 LEU A C 1
ATOM 834 O O . LEU A 1 101 ? 6.783 6.532 10.211 1.00 89.06 101 LEU A O 1
ATOM 838 N N . ARG A 1 102 ? 7.571 4.437 10.053 1.00 84.06 102 ARG A N 1
ATOM 839 C CA . ARG A 1 102 ? 8.501 4.635 11.162 1.00 84.06 102 ARG A CA 1
ATOM 840 C C . ARG A 1 102 ? 9.558 5.630 10.696 1.00 84.06 102 ARG A 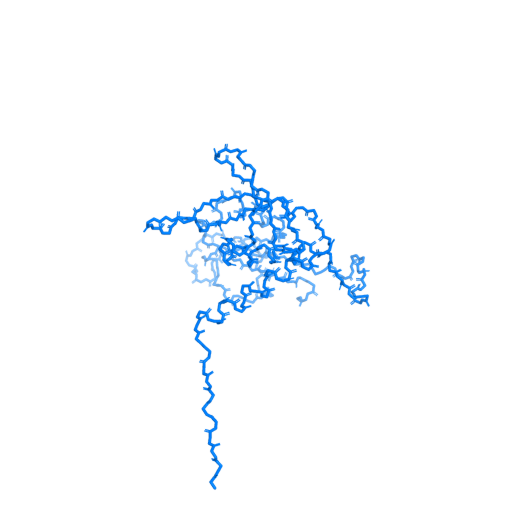C 1
ATOM 842 O O . ARG A 1 102 ? 10.226 5.356 9.700 1.00 84.06 102 ARG A O 1
ATOM 849 N N . PRO A 1 103 ? 9.794 6.724 11.439 1.00 67.62 103 PRO A N 1
ATOM 850 C CA . PRO A 1 103 ? 11.022 7.466 11.248 1.00 67.62 103 PRO A CA 1
ATOM 851 C C . PRO A 1 103 ? 12.142 6.459 11.476 1.00 67.62 103 PRO A C 1
ATOM 853 O O . PRO A 1 103 ? 12.215 5.827 12.539 1.00 67.62 103 PRO A O 1
ATOM 856 N N . GLU A 1 104 ? 12.958 6.225 10.452 1.00 59.66 104 GLU A N 1
ATOM 857 C CA . GLU A 1 104 ? 14.136 5.393 10.595 1.00 59.66 104 GLU A CA 1
ATOM 858 C C . GLU A 1 104 ? 14.838 5.860 11.876 1.00 59.66 104 GLU A C 1
ATOM 860 O O . GLU A 1 104 ? 15.225 7.026 11.999 1.00 59.66 104 GLU A O 1
ATOM 865 N N . LYS A 1 105 ? 15.083 4.954 12.831 1.00 50.44 105 LYS A N 1
ATOM 866 C CA . LYS A 1 105 ? 16.320 5.088 13.595 1.00 50.44 105 LYS A CA 1
ATOM 867 C C . LYS A 1 105 ? 17.428 4.867 12.573 1.00 50.44 105 LYS A C 1
ATOM 869 O O . LYS A 1 105 ? 18.030 3.798 12.543 1.00 50.44 105 LYS A O 1
ATOM 874 N N . ARG A 1 106 ? 17.687 5.874 11.728 1.00 47.22 106 ARG A N 1
ATOM 875 C CA . ARG A 1 106 ? 19.007 6.090 11.170 1.00 47.22 106 ARG A CA 1
ATOM 876 C C . ARG A 1 106 ? 19.877 6.164 12.401 1.00 47.22 106 ARG A C 1
ATOM 878 O O . ARG A 1 106 ? 19.887 7.156 13.128 1.00 47.22 106 ARG A O 1
ATOM 885 N N . ALA A 1 107 ? 20.528 5.045 12.697 1.00 43.31 107 ALA A N 1
ATOM 886 C CA . ALA A 1 107 ? 21.738 5.078 13.473 1.00 43.31 107 ALA A CA 1
ATOM 887 C C . ALA A 1 107 ? 22.540 6.261 12.935 1.00 43.31 107 ALA A C 1
ATOM 889 O O . ALA A 1 107 ? 22.633 6.452 11.720 1.00 43.31 107 ALA A O 1
ATOM 890 N N . ALA A 1 108 ? 23.011 7.091 13.855 1.00 47.22 108 ALA A N 1
ATOM 891 C CA . ALA A 1 108 ? 23.924 8.177 13.592 1.00 47.22 108 ALA A CA 1
ATOM 892 C C . ALA A 1 108 ? 25.126 7.657 12.782 1.00 47.22 108 ALA A C 1
ATOM 894 O O . ALA A 1 108 ? 26.104 7.199 13.355 1.00 47.22 108 ALA A O 1
ATOM 895 N N . SER A 1 109 ? 24.987 7.656 11.457 1.00 41.56 109 SER A N 1
ATOM 896 C CA . SER A 1 109 ? 26.005 7.486 10.417 1.00 41.56 109 SER A CA 1
ATOM 897 C C . SER A 1 109 ? 25.338 7.376 9.037 1.00 41.56 109 SER A C 1
ATOM 899 O O . SER A 1 109 ? 25.729 6.562 8.207 1.00 41.56 109 SER A O 1
ATOM 901 N N . VAL A 1 110 ? 24.324 8.184 8.757 1.00 44.75 110 VAL A N 1
ATOM 902 C CA . VAL A 1 110 ? 24.317 8.837 7.450 1.00 44.75 110 VAL A CA 1
ATOM 903 C C . VAL A 1 110 ? 24.513 10.288 7.834 1.00 44.75 110 VAL A C 1
ATOM 905 O O . VAL A 1 110 ? 23.681 10.793 8.594 1.00 44.75 110 VAL A O 1
ATOM 908 N N . PRO A 1 111 ? 25.631 10.940 7.467 1.00 41.28 111 PRO A N 1
ATOM 909 C CA . PRO A 1 111 ? 25.656 12.381 7.604 1.00 41.28 111 PRO A CA 1
ATOM 910 C C . PRO A 1 111 ? 24.377 12.888 6.942 1.00 41.28 111 PRO A C 1
ATOM 912 O O . PRO A 1 111 ? 23.959 12.367 5.905 1.00 41.28 111 PRO A O 1
ATOM 915 N N . GLU A 1 112 ? 23.747 13.894 7.532 1.00 44.94 112 GLU A N 1
ATOM 916 C CA . GLU A 1 112 ? 23.108 14.891 6.696 1.00 44.94 112 GLU A CA 1
ATOM 917 C C . GLU A 1 112 ? 24.168 15.316 5.676 1.00 44.94 112 GLU A C 1
ATOM 919 O O . GLU A 1 112 ? 24.969 16.221 5.899 1.00 44.94 112 GLU A O 1
ATOM 924 N N . THR A 1 113 ? 24.225 14.632 4.540 1.00 40.47 113 THR A N 1
ATOM 925 C CA . THR A 1 113 ? 24.577 15.302 3.316 1.00 40.47 113 THR A CA 1
ATOM 926 C C . THR A 1 113 ? 23.412 16.244 3.075 1.00 40.47 113 THR A C 1
ATOM 928 O O . THR A 1 113 ? 22.464 15.938 2.359 1.00 40.47 113 THR A O 1
ATOM 931 N N . CYS A 1 114 ? 23.532 17.436 3.662 1.00 40.84 114 CYS A N 1
ATOM 932 C CA . CYS A 1 114 ? 23.470 18.647 2.858 1.00 40.84 114 CYS A CA 1
ATOM 933 C C . CYS A 1 114 ? 23.931 18.312 1.422 1.00 40.84 114 CYS A C 1
ATOM 935 O O . CYS A 1 114 ? 24.923 17.591 1.272 1.00 40.84 114 CYS A O 1
ATOM 937 N N . PRO A 1 115 ? 23.229 18.781 0.380 1.00 49.50 115 PRO A N 1
ATOM 938 C CA . PRO A 1 115 ? 23.388 18.302 -0.992 1.00 49.50 115 PRO A CA 1
ATOM 939 C C . PRO A 1 115 ? 24.866 18.313 -1.395 1.00 49.50 115 PRO A C 1
ATOM 941 O O . PRO A 1 115 ? 25.487 19.366 -1.523 1.00 49.50 115 PRO A O 1
ATOM 944 N N . GLY A 1 116 ? 25.452 17.129 -1.540 1.00 51.06 116 GLY A N 1
ATOM 945 C CA . GLY A 1 116 ? 26.881 16.987 -1.790 1.00 51.06 116 GLY A CA 1
ATOM 946 C C . GLY A 1 116 ? 27.263 15.514 -1.794 1.00 51.06 116 GLY A C 1
ATOM 947 O O . GLY A 1 116 ? 27.480 14.934 -0.743 1.00 51.06 116 GLY A O 1
ATOM 948 N N . LYS A 1 117 ? 27.338 14.811 -2.919 1.00 56.66 117 LYS A N 1
ATOM 949 C CA . LYS A 1 117 ? 27.228 15.183 -4.333 1.00 56.66 117 LYS A CA 1
ATOM 950 C C . LYS A 1 117 ? 25.907 14.631 -4.862 1.00 56.66 117 LYS A C 1
ATOM 952 O O . LYS A 1 117 ? 25.638 13.454 -4.652 1.00 56.66 117 LYS A O 1
ATOM 957 N N . GLY A 1 118 ? 25.087 15.457 -5.507 1.00 54.66 118 GLY A N 1
ATOM 958 C CA . GLY A 1 118 ? 23.899 14.948 -6.190 1.00 54.66 118 GLY A CA 1
ATOM 959 C C . GLY A 1 118 ? 24.337 13.954 -7.261 1.00 54.66 118 GLY A C 1
ATOM 960 O O . GLY A 1 118 ? 25.103 14.326 -8.145 1.00 54.66 118 GLY A O 1
ATOM 961 N N . THR A 1 119 ? 23.907 12.699 -7.150 1.00 67.44 119 THR A N 1
ATOM 962 C CA . THR A 1 119 ? 23.873 11.791 -8.297 1.00 67.44 119 THR A CA 1
ATOM 963 C C . THR A 1 119 ? 22.951 12.450 -9.319 1.00 67.44 119 THR A C 1
ATOM 965 O O . THR A 1 119 ? 21.750 12.578 -9.071 1.00 67.44 119 THR A O 1
ATOM 968 N N . ASP A 1 120 ? 23.519 12.981 -10.401 1.00 85.44 120 ASP A N 1
ATOM 969 C CA . ASP A 1 120 ? 22.776 13.647 -11.476 1.00 85.44 120 ASP A CA 1
ATOM 970 C C . ASP A 1 120 ? 22.159 12.560 -12.356 1.00 85.44 120 ASP A C 1
ATOM 972 O O . ASP A 1 120 ? 22.627 12.270 -13.455 1.00 85.44 120 ASP A O 1
ATOM 976 N N . ILE A 1 121 ? 21.157 11.868 -11.810 1.00 91.44 121 ILE A N 1
ATOM 977 C CA . ILE A 1 121 ? 20.462 10.802 -12.523 1.00 91.44 121 ILE A CA 1
ATOM 978 C C . ILE A 1 121 ? 19.557 11.443 -13.571 1.00 91.44 121 ILE A C 1
ATOM 980 O O . ILE A 1 121 ? 18.653 12.216 -13.248 1.00 91.44 121 ILE A O 1
ATOM 984 N N . ARG A 1 122 ? 19.793 11.081 -14.830 1.00 93.88 122 ARG A N 1
ATOM 985 C CA . ARG A 1 122 ? 18.988 11.475 -15.984 1.00 93.88 122 ARG A CA 1
ATOM 986 C C . ARG A 1 122 ? 18.310 10.264 -16.595 1.00 93.88 122 ARG A C 1
ATOM 988 O O . ARG A 1 122 ? 18.832 9.148 -16.555 1.00 93.88 122 ARG A O 1
ATOM 995 N N . VAL A 1 123 ? 17.147 10.502 -17.176 1.00 95.31 123 VAL A N 1
ATOM 996 C CA . VAL A 1 123 ? 16.364 9.501 -17.885 1.00 95.31 123 VAL A CA 1
ATOM 997 C C . VAL A 1 123 ? 16.489 9.763 -19.373 1.00 95.31 123 VAL A C 1
ATOM 999 O O . VAL A 1 123 ? 16.096 10.819 -19.853 1.00 95.31 123 VAL A O 1
ATOM 1002 N N . PHE A 1 124 ? 16.998 8.784 -20.105 1.00 95.31 124 PHE A N 1
ATOM 1003 C CA . PHE A 1 124 ? 17.059 8.821 -21.554 1.00 95.31 124 PHE A CA 1
ATOM 1004 C C . PHE A 1 124 ? 15.905 8.021 -22.136 1.00 95.31 124 PHE A C 1
ATOM 1006 O O . PHE A 1 124 ? 15.726 6.853 -21.775 1.00 95.31 124 PHE A O 1
ATOM 1013 N N . VAL A 1 125 ? 15.143 8.645 -23.031 1.00 94.12 125 VAL A N 1
ATOM 1014 C CA . VAL A 1 125 ? 14.019 8.012 -23.728 1.00 94.12 125 VAL A CA 1
ATOM 1015 C C . VAL A 1 125 ? 14.262 8.081 -25.228 1.00 94.12 125 VAL A C 1
ATOM 1017 O O . VAL A 1 125 ? 14.635 9.134 -25.736 1.00 94.12 125 VAL A O 1
ATOM 1020 N N . TRP A 1 126 ? 14.114 6.964 -25.938 1.00 94.31 126 TRP A N 1
ATOM 1021 C CA . TRP A 1 126 ? 14.293 6.941 -27.390 1.00 94.31 126 TRP A CA 1
ATOM 1022 C C . TRP A 1 126 ? 13.412 5.901 -28.067 1.00 94.31 126 TRP A C 1
ATOM 1024 O O . TRP A 1 126 ? 13.192 4.812 -27.532 1.00 94.31 126 TRP A O 1
ATOM 1034 N N . TYR A 1 127 ? 12.976 6.222 -29.282 1.00 92.00 127 TYR A N 1
ATOM 1035 C CA . TYR A 1 127 ? 12.127 5.342 -30.074 1.00 92.00 127 TYR A CA 1
ATOM 1036 C C . TYR A 1 127 ? 12.865 4.067 -30.494 1.00 92.00 127 TYR A C 1
ATOM 1038 O O . TYR A 1 127 ? 14.034 4.106 -30.903 1.00 92.00 127 TYR A O 1
ATOM 1046 N N . CYS A 1 128 ? 12.173 2.927 -30.452 1.00 90.12 128 CYS A N 1
ATOM 1047 C CA . CYS A 1 128 ? 12.767 1.630 -30.767 1.00 90.12 128 CYS A CA 1
ATOM 1048 C C . CYS A 1 128 ? 13.308 1.518 -32.206 1.00 90.12 128 CYS A C 1
ATOM 1050 O O . CYS A 1 128 ? 14.234 0.743 -32.436 1.00 90.12 128 CYS A O 1
ATOM 1052 N N . GLY A 1 129 ? 12.796 2.322 -33.146 1.00 88.12 129 GLY A N 1
ATOM 1053 C CA . GLY A 1 129 ? 13.285 2.403 -34.527 1.00 88.12 129 GLY A CA 1
ATOM 1054 C C . GLY A 1 129 ? 14.622 3.135 -34.701 1.00 88.12 129 GLY A C 1
ATOM 1055 O O . GLY A 1 129 ? 15.281 2.952 -35.723 1.00 88.12 129 GLY A O 1
ATOM 1056 N N . LEU A 1 130 ? 15.076 3.924 -33.719 1.00 88.81 130 LEU A N 1
ATOM 1057 C CA . LEU A 1 130 ? 16.364 4.625 -33.798 1.00 88.81 130 LEU A CA 1
ATOM 1058 C C . LEU A 1 130 ? 17.547 3.668 -33.583 1.00 88.81 130 LEU A C 1
ATOM 1060 O O . LEU A 1 130 ? 18.501 3.633 -34.368 1.00 88.81 130 LEU A O 1
ATOM 1064 N N . THR A 1 131 ? 17.526 2.919 -32.482 1.00 89.50 131 THR A N 1
ATOM 1065 C CA . THR A 1 131 ? 18.585 1.972 -32.119 1.00 89.50 131 THR A CA 1
ATOM 1066 C C . THR A 1 131 ? 18.086 0.975 -31.079 1.00 89.50 131 THR A C 1
ATOM 1068 O O . THR A 1 131 ? 17.257 1.310 -30.226 1.00 89.50 131 THR A O 1
ATOM 1071 N N . GLY A 1 132 ? 18.619 -0.245 -31.111 1.00 88.38 132 GLY A N 1
ATOM 1072 C CA . GLY A 1 132 ? 18.236 -1.301 -30.191 1.00 88.38 132 GLY A CA 1
ATOM 1073 C C . GLY A 1 132 ? 18.482 -0.976 -28.714 1.00 88.38 132 GLY A C 1
ATOM 1074 O O . GLY A 1 132 ? 19.341 -0.181 -28.326 1.00 88.38 132 GLY A O 1
ATOM 1075 N N . ARG A 1 133 ? 17.748 -1.686 -27.851 1.00 90.44 133 ARG A N 1
ATOM 1076 C CA . ARG A 1 133 ? 17.737 -1.500 -26.390 1.00 90.44 133 ARG A CA 1
ATOM 1077 C C . ARG A 1 133 ? 19.118 -1.559 -25.721 1.00 90.44 133 ARG A C 1
ATOM 1079 O O . ARG A 1 133 ? 19.316 -0.931 -24.684 1.00 90.44 133 ARG A O 1
ATOM 1086 N N . ASN A 1 134 ? 20.060 -2.323 -26.279 1.00 90.31 134 ASN A N 1
ATOM 1087 C CA . ASN A 1 134 ? 21.352 -2.664 -25.662 1.00 90.31 134 ASN A CA 1
ATOM 1088 C C . ASN A 1 134 ? 22.508 -1.716 -26.050 1.00 90.31 134 ASN A C 1
ATOM 1090 O O . ASN A 1 134 ? 23.666 -2.126 -26.088 1.00 90.31 134 ASN A O 1
ATOM 1094 N N . VAL A 1 135 ? 22.215 -0.447 -26.339 1.00 91.06 135 VAL A N 1
ATOM 1095 C CA . VAL A 1 135 ? 23.229 0.611 -26.504 1.00 91.06 135 VAL A CA 1
ATOM 1096 C C . VAL A 1 135 ? 24.011 0.833 -25.195 1.00 91.06 135 VAL A C 1
ATOM 1098 O O . VAL A 1 135 ? 23.481 0.544 -24.126 1.00 91.06 135 VAL A O 1
ATOM 1101 N N . SER A 1 136 ? 25.266 1.294 -25.235 1.00 92.31 136 SER A N 1
ATOM 1102 C CA . SER A 1 136 ? 26.017 1.673 -24.022 1.00 92.31 136 SER A CA 1
ATOM 1103 C C . SER A 1 136 ? 25.653 3.083 -23.554 1.00 92.31 136 SER A C 1
ATOM 1105 O O . SER A 1 136 ? 25.232 3.907 -24.365 1.00 92.31 136 SER A O 1
ATOM 1107 N N . ASP A 1 137 ? 25.865 3.382 -22.274 1.00 93.19 137 ASP A N 1
ATOM 1108 C CA . ASP A 1 137 ? 25.496 4.677 -21.687 1.00 93.19 137 ASP A CA 1
ATOM 1109 C C . ASP A 1 137 ? 26.238 5.848 -22.358 1.00 93.19 137 ASP A C 1
ATOM 1111 O O . ASP A 1 137 ? 25.599 6.791 -22.819 1.00 93.19 137 ASP A O 1
ATOM 1115 N N . ASP A 1 138 ? 27.556 5.735 -22.569 1.00 92.38 138 ASP A N 1
ATOM 1116 C CA . ASP A 1 138 ? 28.352 6.732 -23.311 1.00 92.38 138 ASP A CA 1
ATOM 1117 C C . ASP A 1 138 ? 27.819 7.010 -24.718 1.00 92.38 138 ASP A C 1
ATOM 1119 O O . ASP A 1 138 ? 27.848 8.140 -25.216 1.00 92.38 138 ASP A O 1
ATOM 1123 N N . ARG A 1 139 ? 27.373 5.949 -25.399 1.00 91.81 139 ARG A N 1
ATOM 1124 C CA . ARG A 1 139 ? 26.871 6.047 -26.766 1.00 91.81 139 ARG A CA 1
ATOM 1125 C C . ARG A 1 139 ? 25.490 6.684 -26.773 1.00 91.81 139 ARG A C 1
ATOM 1127 O O . ARG A 1 139 ? 25.250 7.529 -27.624 1.00 91.81 139 ARG A O 1
ATOM 1134 N N . LEU A 1 140 ? 24.629 6.342 -25.819 1.00 92.88 140 LEU A N 1
ATOM 1135 C CA . LEU A 1 140 ? 23.301 6.933 -25.685 1.00 92.88 140 LEU A CA 1
ATOM 1136 C C . LEU A 1 140 ? 23.379 8.430 -25.352 1.00 92.88 140 LEU A C 1
ATOM 1138 O O . LEU A 1 140 ? 22.716 9.236 -25.998 1.00 92.88 140 LEU A O 1
ATOM 1142 N N . VAL A 1 141 ? 24.270 8.822 -24.436 1.00 92.56 141 VAL A N 1
ATOM 1143 C CA . VAL A 1 141 ? 24.529 10.237 -24.114 1.00 92.56 141 VAL A CA 1
ATOM 1144 C C . VAL A 1 141 ? 25.063 10.996 -25.329 1.00 92.56 141 VAL A C 1
ATOM 1146 O O . VAL A 1 141 ? 24.714 12.157 -25.546 1.00 92.56 141 VAL A O 1
ATOM 1149 N N . ARG A 1 142 ? 25.909 10.359 -26.145 1.00 92.00 142 ARG A N 1
ATOM 1150 C CA . ARG A 1 142 ? 26.388 10.962 -27.393 1.00 92.00 142 ARG A CA 1
ATOM 1151 C C . ARG A 1 142 ? 25.260 11.114 -28.411 1.00 92.00 142 ARG A C 1
ATOM 1153 O O . ARG A 1 142 ? 25.125 12.186 -28.983 1.00 92.00 142 ARG A O 1
ATOM 1160 N N . MET A 1 143 ? 24.423 10.090 -28.568 1.00 91.06 143 MET A N 1
ATOM 1161 C CA . MET A 1 143 ? 23.265 10.125 -29.461 1.00 91.06 143 MET A CA 1
ATOM 1162 C C . MET A 1 143 ? 22.266 11.211 -29.065 1.00 91.06 143 MET A C 1
ATOM 1164 O O . MET A 1 143 ? 21.742 11.888 -29.938 1.00 91.06 143 MET A O 1
ATOM 1168 N N . TRP A 1 144 ? 22.064 11.449 -27.769 1.00 94.19 144 TRP A N 1
ATOM 1169 C CA . TRP A 1 144 ? 21.302 12.598 -27.278 1.00 94.19 144 TRP A CA 1
ATOM 1170 C C . TRP A 1 144 ? 21.909 13.939 -27.696 1.00 94.19 144 TRP A C 1
ATOM 1172 O O . TRP A 1 144 ? 21.208 14.790 -28.231 1.00 94.19 144 TRP A O 1
ATOM 1182 N N . LYS A 1 145 ? 23.224 14.120 -27.539 1.00 91.56 145 LYS A N 1
ATOM 1183 C CA . LYS A 1 145 ? 23.908 15.359 -27.957 1.00 91.56 145 LYS A CA 1
ATOM 1184 C C . LYS A 1 145 ? 23.913 15.571 -29.473 1.00 91.56 145 LYS A C 1
ATOM 1186 O O . LYS A 1 145 ? 24.001 16.708 -29.924 1.00 91.56 145 LYS A O 1
ATOM 1191 N N . GLU A 1 146 ? 23.880 14.484 -30.235 1.00 90.88 146 GLU A N 1
ATOM 1192 C CA . GLU A 1 146 ? 23.879 14.478 -31.700 1.00 90.88 146 GLU A CA 1
ATOM 1193 C C . GLU A 1 146 ? 22.461 14.425 -32.293 1.00 90.88 146 GLU A C 1
ATOM 1195 O O . GLU A 1 146 ? 22.318 14.479 -33.512 1.00 90.88 146 GLU A O 1
ATOM 1200 N N . SER A 1 147 ? 21.421 14.322 -31.456 1.00 87.38 147 SER A N 1
ATOM 1201 C CA . SER A 1 147 ? 20.028 14.267 -31.903 1.00 87.38 147 SER A CA 1
ATOM 1202 C C . SER A 1 147 ? 19.619 15.561 -32.623 1.00 87.38 147 SER A C 1
ATOM 1204 O O . SER A 1 147 ? 20.057 16.645 -32.227 1.00 87.38 147 SER A O 1
ATOM 1206 N N . PRO A 1 148 ? 18.759 15.478 -33.656 1.00 88.75 148 PRO A N 1
ATOM 1207 C CA . PRO A 1 148 ? 18.096 14.270 -34.156 1.00 88.75 148 PRO A CA 1
ATOM 1208 C C . PRO A 1 148 ? 18.977 13.407 -35.084 1.00 88.75 148 PRO A C 1
ATOM 1210 O O . PRO A 1 148 ? 19.821 13.908 -35.826 1.00 88.75 148 PRO A O 1
ATOM 1213 N N . LEU A 1 149 ? 18.743 12.092 -35.080 1.00 89.56 149 LEU A N 1
ATOM 1214 C CA . LEU A 1 149 ? 19.525 11.076 -35.791 1.00 89.56 149 LEU A CA 1
ATOM 1215 C C . LEU A 1 149 ? 18.649 10.178 -36.671 1.00 89.56 149 LEU A C 1
ATOM 1217 O O . LEU A 1 149 ? 17.475 9.958 -36.394 1.00 89.56 149 LEU A O 1
ATOM 1221 N N . ARG A 1 150 ? 19.246 9.601 -37.719 1.00 88.56 150 ARG A N 1
ATOM 1222 C CA . ARG A 1 150 ? 18.617 8.524 -38.501 1.00 88.56 150 ARG A CA 1
ATOM 1223 C C . ARG A 1 150 ? 18.740 7.187 -37.786 1.00 88.56 150 ARG A C 1
ATOM 1225 O O . ARG A 1 150 ? 19.657 6.996 -36.983 1.00 88.56 150 ARG A O 1
ATOM 1232 N N . SER A 1 151 ? 17.854 6.254 -38.134 1.00 87.50 151 SER A N 1
ATOM 1233 C CA . SER A 1 151 ? 17.942 4.880 -37.646 1.00 87.50 151 SER A CA 1
ATOM 1234 C C . SER A 1 151 ? 19.335 4.299 -37.894 1.00 87.50 151 SER A C 1
ATOM 1236 O O . SER A 1 151 ? 19.890 4.355 -38.991 1.00 87.50 151 SER A O 1
ATOM 1238 N N . THR A 1 152 ? 19.907 3.727 -36.841 1.00 84.56 152 THR A N 1
ATOM 1239 C CA . THR A 1 152 ? 21.187 3.012 -36.906 1.00 84.56 152 THR A CA 1
ATOM 1240 C C . THR A 1 152 ? 21.031 1.584 -37.423 1.00 84.56 152 THR A C 1
ATOM 1242 O O . THR A 1 152 ? 22.029 0.949 -37.761 1.00 84.56 152 THR A O 1
ATOM 1245 N N . GLU A 1 153 ? 19.796 1.084 -37.479 1.00 83.94 153 GLU A N 1
ATOM 1246 C CA . GLU A 1 153 ? 19.469 -0.295 -37.847 1.00 83.94 153 GLU A CA 1
ATOM 1247 C C . GLU A 1 153 ? 18.801 -0.379 -39.224 1.00 83.94 153 GLU A C 1
ATOM 1249 O O . GLU A 1 153 ? 18.999 -1.365 -39.933 1.00 83.94 153 GLU A O 1
ATOM 1254 N N . ASN A 1 154 ? 18.081 0.669 -39.640 1.00 86.12 154 ASN A N 1
ATOM 1255 C CA . ASN A 1 154 ? 17.460 0.764 -40.955 1.00 86.12 154 ASN A CA 1
ATOM 1256 C C . ASN A 1 154 ? 17.995 1.975 -41.750 1.00 86.12 154 ASN A C 1
ATOM 1258 O O . ASN A 1 154 ? 17.476 3.080 -41.609 1.00 86.12 154 ASN A O 1
ATOM 1262 N N . PRO A 1 155 ? 19.007 1.796 -42.617 1.00 80.12 155 PRO A N 1
ATOM 1263 C CA . PRO A 1 155 ? 19.589 2.900 -43.382 1.00 80.12 155 PRO A CA 1
ATOM 1264 C C . PRO A 1 155 ? 18.660 3.461 -44.473 1.00 80.12 155 PRO A C 1
ATOM 1266 O O . PRO A 1 155 ? 18.927 4.550 -44.979 1.00 80.12 155 PRO A O 1
ATOM 1269 N N . GLU A 1 156 ? 17.603 2.733 -44.851 1.00 82.88 156 GLU A N 1
ATOM 1270 C CA . GLU A 1 156 ? 16.581 3.199 -45.802 1.00 82.88 156 GLU A CA 1
ATOM 1271 C C . GLU A 1 156 ? 15.506 4.060 -45.124 1.00 82.88 156 GLU A C 1
ATOM 1273 O O . GLU A 1 156 ? 14.725 4.721 -45.806 1.00 82.88 156 GLU A O 1
ATOM 1278 N N . ASP A 1 157 ? 15.472 4.077 -43.789 1.00 85.75 157 ASP A N 1
ATOM 1279 C CA . ASP A 1 157 ? 14.583 4.951 -43.039 1.00 85.75 157 ASP A CA 1
ATOM 1280 C C . ASP A 1 157 ? 15.088 6.397 -43.089 1.00 85.75 157 ASP A C 1
ATOM 1282 O O . ASP A 1 157 ? 16.203 6.731 -42.666 1.00 85.75 157 ASP A O 1
ATOM 1286 N N . GLU A 1 158 ? 14.250 7.276 -43.630 1.00 86.38 158 GLU A N 1
ATOM 1287 C CA . GLU A 1 158 ? 14.534 8.705 -43.708 1.00 86.38 158 GLU A CA 1
ATOM 1288 C C . GLU A 1 158 ? 14.013 9.498 -42.510 1.00 86.38 158 GLU A C 1
ATOM 1290 O O . GLU A 1 158 ? 14.305 10.693 -42.403 1.00 86.38 158 GLU A O 1
ATOM 1295 N N . THR A 1 159 ? 13.302 8.834 -41.597 1.00 87.62 159 THR A N 1
ATOM 1296 C CA . THR A 1 159 ? 12.809 9.421 -40.355 1.00 87.62 159 THR A CA 1
ATOM 1297 C C . THR A 1 159 ? 13.970 9.861 -39.472 1.00 87.62 159 THR A C 1
ATOM 1299 O O . THR A 1 159 ? 14.968 9.158 -39.291 1.00 87.62 159 THR A O 1
ATOM 1302 N N . LEU A 1 160 ? 13.825 11.059 -38.913 1.00 88.56 160 LEU A N 1
ATOM 1303 C CA . LEU A 1 160 ? 14.723 11.590 -37.904 1.00 88.56 160 LEU A CA 1
ATOM 1304 C C . LEU A 1 160 ? 14.114 11.350 -36.525 1.00 88.56 160 LEU A C 1
ATOM 1306 O O . LEU A 1 160 ? 12.989 11.768 -36.262 1.00 88.56 160 LEU A O 1
ATOM 1310 N N . TYR A 1 161 ? 14.873 10.687 -35.663 1.00 90.06 161 TYR A N 1
ATOM 1311 C CA . TYR A 1 161 ? 14.498 10.364 -34.296 1.00 90.06 161 TYR A CA 1
ATOM 1312 C C . TYR A 1 161 ? 15.324 11.172 -33.306 1.00 90.06 161 TYR A C 1
ATOM 1314 O O . TYR A 1 161 ? 16.505 11.443 -33.527 1.00 90.06 161 TYR A O 1
ATOM 1322 N N . GLU A 1 162 ? 14.714 11.499 -32.179 1.00 91.38 162 GLU A N 1
ATOM 1323 C CA . GLU A 1 162 ? 15.369 12.188 -31.077 1.00 91.38 162 GLU A CA 1
ATOM 1324 C C . GLU A 1 162 ? 15.559 11.221 -29.911 1.00 91.38 162 GLU A C 1
ATOM 1326 O O . GLU A 1 162 ? 14.728 10.348 -29.654 1.00 91.38 162 GLU A O 1
ATOM 1331 N N . VAL A 1 163 ? 16.686 11.360 -29.219 1.00 94.00 163 VAL A N 1
ATOM 1332 C CA . VAL A 1 163 ? 16.827 10.838 -27.862 1.00 94.00 163 VAL A CA 1
ATOM 1333 C C . VAL A 1 163 ? 16.475 11.987 -26.931 1.00 94.00 163 VAL A C 1
ATOM 1335 O O . VAL A 1 163 ? 17.051 13.064 -27.040 1.00 94.00 163 VAL A O 1
ATOM 1338 N N . GLU A 1 164 ? 15.547 11.775 -26.015 1.00 93.44 164 GLU A N 1
ATOM 1339 C CA . GLU A 1 164 ? 15.173 12.751 -24.997 1.00 93.44 164 GLU A CA 1
ATOM 1340 C C . GLU A 1 164 ? 15.978 12.519 -23.717 1.00 93.44 164 GLU A C 1
ATOM 1342 O O . GLU A 1 164 ? 16.352 11.387 -23.409 1.00 93.44 164 GLU A O 1
ATOM 1347 N N . CYS A 1 165 ? 16.230 13.586 -22.958 1.00 94.00 165 CYS A N 1
ATOM 1348 C CA . CYS A 1 165 ? 16.887 13.538 -21.655 1.00 94.00 165 CYS A CA 1
ATOM 1349 C C . CYS A 1 165 ? 16.018 14.283 -20.644 1.00 94.00 165 CYS A C 1
ATOM 1351 O O . CYS A 1 165 ? 15.877 15.502 -20.729 1.00 94.00 165 CYS A O 1
ATOM 1353 N N . LEU A 1 166 ? 15.437 13.536 -19.712 1.00 92.62 166 LEU A N 1
ATOM 1354 C CA . LEU A 1 166 ? 14.484 14.014 -18.720 1.00 92.62 166 LEU A CA 1
ATOM 1355 C C . LEU A 1 166 ? 15.071 13.888 -17.312 1.00 92.62 166 LEU A C 1
ATOM 1357 O O . LEU A 1 166 ? 15.919 13.036 -17.022 1.00 92.62 166 LEU A O 1
ATOM 1361 N N . THR A 1 167 ? 14.600 14.733 -16.409 1.00 91.44 167 THR A N 1
ATOM 1362 C CA . THR A 1 167 ? 14.692 14.503 -14.966 1.00 91.44 167 THR A CA 1
ATOM 1363 C C . THR A 1 167 ? 13.733 13.391 -14.532 1.00 91.44 167 THR A C 1
ATOM 1365 O O . THR A 1 167 ? 12.852 12.967 -15.281 1.00 91.44 167 THR A O 1
ATOM 1368 N N . LEU A 1 168 ? 13.902 12.902 -13.300 1.00 91.12 168 LEU A N 1
ATOM 1369 C CA . LEU A 1 168 ? 12.980 11.924 -12.712 1.00 91.12 168 LEU A CA 1
ATOM 1370 C C . LEU A 1 168 ? 11.550 12.475 -12.603 1.00 91.12 168 LEU A C 1
ATOM 1372 O O . LEU A 1 168 ? 10.605 11.739 -12.878 1.00 91.12 168 LEU A O 1
ATOM 1376 N N . ASP A 1 169 ? 11.408 13.754 -12.248 1.00 89.44 169 ASP A N 1
ATOM 1377 C CA . ASP A 1 169 ? 10.105 14.406 -12.101 1.00 89.44 169 ASP A CA 1
ATOM 1378 C C . ASP A 1 169 ? 9.420 14.584 -13.465 1.00 89.44 169 ASP A C 1
ATOM 1380 O O . ASP A 1 169 ? 8.260 14.212 -13.613 1.00 89.44 169 ASP A O 1
ATOM 1384 N N . GLU A 1 170 ? 10.154 15.023 -14.494 1.00 90.31 170 GLU A N 1
ATOM 1385 C CA . GLU A 1 170 ? 9.621 15.147 -15.864 1.00 90.31 170 GLU A CA 1
ATOM 1386 C C . GLU A 1 170 ? 9.192 13.790 -16.445 1.00 90.31 170 GLU A C 1
ATOM 1388 O O . GLU A 1 170 ? 8.160 13.694 -17.109 1.00 90.31 170 GLU A O 1
ATOM 1393 N N . LEU A 1 171 ? 9.943 12.711 -16.179 1.00 92.31 171 LEU A N 1
ATOM 1394 C CA . LEU A 1 171 ? 9.507 11.368 -16.573 1.00 92.31 171 LEU A CA 1
ATOM 1395 C C . LEU A 1 171 ? 8.221 10.968 -15.835 1.00 92.31 171 LEU A C 1
ATOM 1397 O O . LEU A 1 171 ? 7.333 10.373 -16.445 1.00 92.31 171 LEU A O 1
ATOM 1401 N N . ALA A 1 172 ? 8.129 11.246 -14.533 1.00 90.44 172 ALA A N 1
ATOM 1402 C CA . ALA A 1 172 ? 6.961 10.894 -13.735 1.00 90.44 172 ALA A CA 1
ATOM 1403 C C . ALA A 1 172 ? 5.705 11.626 -14.225 1.00 90.44 172 ALA A C 1
ATOM 1405 O O . ALA A 1 172 ? 4.666 10.987 -14.391 1.00 90.44 172 ALA A O 1
ATOM 1406 N N . GLU A 1 173 ? 5.809 12.925 -14.512 1.00 89.62 173 GLU A N 1
ATOM 1407 C CA . GLU A 1 173 ? 4.743 13.702 -15.154 1.00 89.62 173 GLU A CA 1
ATOM 1408 C C . GLU A 1 173 ? 4.332 13.053 -16.480 1.00 89.62 173 GLU A C 1
ATOM 1410 O O . GLU A 1 1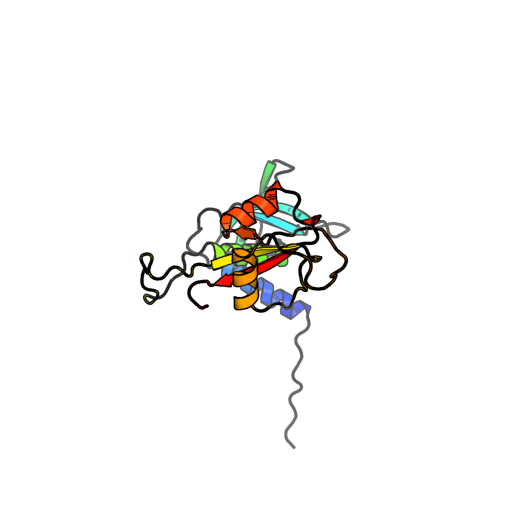73 ? 3.162 12.723 -16.671 1.00 89.62 173 GLU A O 1
ATOM 1415 N N . ARG A 1 174 ? 5.301 12.722 -17.344 1.00 86.69 174 ARG A N 1
ATOM 1416 C CA . ARG A 1 174 ? 5.017 12.108 -18.648 1.00 86.69 174 ARG A CA 1
ATOM 1417 C C . ARG A 1 174 ? 4.321 10.749 -18.549 1.00 86.69 174 ARG A C 1
ATOM 1419 O O . ARG A 1 174 ? 3.411 10.458 -19.323 1.00 86.69 174 ARG A O 1
ATOM 1426 N N . ILE A 1 175 ? 4.723 9.905 -17.600 1.00 87.81 175 ILE A N 1
ATOM 1427 C CA . ILE A 1 175 ? 4.081 8.600 -17.373 1.00 87.81 175 ILE A CA 1
ATOM 1428 C C . ILE A 1 175 ? 2.623 8.774 -16.936 1.00 87.81 175 ILE A C 1
ATOM 1430 O O . ILE A 1 175 ? 1.766 7.992 -17.353 1.00 87.81 175 ILE A O 1
ATOM 1434 N N . ASN A 1 176 ? 2.348 9.777 -16.105 1.00 87.56 176 ASN A N 1
ATOM 1435 C CA . ASN A 1 176 ? 1.016 10.008 -15.559 1.00 87.56 176 ASN A CA 1
ATOM 1436 C C . ASN A 1 176 ? 0.076 10.685 -16.567 1.00 87.56 176 ASN A C 1
ATOM 1438 O O . ASN A 1 176 ? -1.106 10.337 -16.604 1.00 87.56 176 ASN A O 1
ATOM 1442 N N . ASP A 1 177 ? 0.599 11.589 -17.399 1.00 84.12 177 ASP A N 1
ATOM 1443 C CA . ASP A 1 177 ? -0.227 12.497 -18.201 1.00 84.12 177 ASP A CA 1
ATOM 1444 C C . ASP A 1 177 ? -0.290 12.124 -19.697 1.00 84.12 177 ASP A C 1
ATOM 1446 O O . ASP A 1 177 ? -1.348 12.252 -20.317 1.00 84.12 177 ASP A O 1
ATOM 1450 N N . ASP A 1 178 ? 0.786 11.583 -20.282 1.00 72.12 178 ASP A N 1
ATOM 1451 C CA . ASP A 1 178 ? 0.954 11.512 -21.748 1.00 72.12 178 ASP A CA 1
ATOM 1452 C C . ASP A 1 178 ? 0.768 10.116 -22.357 1.00 72.12 178 ASP A C 1
ATOM 1454 O O . ASP A 1 178 ? 1.283 9.820 -23.435 1.00 72.12 178 ASP A O 1
ATOM 1458 N N . CYS A 1 179 ? -0.004 9.228 -21.719 1.00 69.06 179 CYS A N 1
ATOM 1459 C CA . CYS A 1 179 ? -0.328 7.926 -22.324 1.00 69.06 179 CYS A CA 1
ATOM 1460 C C . CYS A 1 179 ? 0.937 7.124 -22.730 1.00 69.06 179 CYS A C 1
ATOM 1462 O O . CYS A 1 179 ? 0.927 6.370 -23.704 1.00 69.06 179 CYS A O 1
ATOM 1464 N N . PHE A 1 180 ? 2.015 7.257 -21.946 1.00 76.75 180 PHE A N 1
ATOM 1465 C CA . PHE A 1 180 ? 3.346 6.687 -22.203 1.00 76.75 180 PHE A CA 1
ATOM 1466 C C . PHE A 1 180 ? 3.334 5.170 -22.481 1.00 76.75 180 PHE A C 1
ATOM 1468 O O . PHE A 1 180 ? 4.188 4.642 -23.180 1.00 76.75 180 PHE A O 1
ATOM 1475 N N . ALA A 1 181 ? 2.326 4.448 -21.982 1.00 72.25 181 ALA A N 1
ATOM 1476 C CA . ALA A 1 181 ? 2.150 3.015 -22.219 1.00 72.25 181 ALA A CA 1
ATOM 1477 C C . ALA A 1 181 ? 1.852 2.628 -23.685 1.00 72.25 181 ALA A C 1
ATOM 1479 O O . ALA A 1 181 ? 1.899 1.440 -24.006 1.00 72.25 181 ALA A O 1
ATOM 1480 N N . TYR A 1 182 ? 1.516 3.585 -24.556 1.00 77.19 182 TYR A N 1
ATOM 1481 C CA . TYR A 1 182 ? 1.206 3.329 -25.968 1.00 77.19 182 TYR A CA 1
ATOM 1482 C C . TYR A 1 182 ? 2.329 3.738 -26.928 1.00 77.19 182 TYR A C 1
ATOM 1484 O O . TYR A 1 182 ? 2.157 3.594 -28.140 1.00 77.19 182 TYR A O 1
ATOM 1492 N N . THR A 1 183 ? 3.457 4.243 -26.420 1.00 81.50 183 THR A N 1
ATOM 1493 C CA . THR A 1 183 ? 4.627 4.550 -27.246 1.00 81.50 183 THR A CA 1
ATOM 1494 C C . THR A 1 183 ? 5.601 3.372 -27.261 1.00 81.50 183 THR A C 1
ATOM 1496 O O . THR A 1 183 ? 5.704 2.601 -26.306 1.00 81.50 183 THR A O 1
ATOM 1499 N N . GLU A 1 184 ? 6.317 3.191 -28.371 1.00 88.38 184 GLU A N 1
ATOM 1500 C CA . GLU A 1 184 ? 7.333 2.139 -28.509 1.00 88.38 184 GLU A CA 1
ATOM 1501 C C . GLU A 1 184 ? 8.721 2.688 -28.157 1.00 88.38 184 GLU A C 1
ATOM 1503 O O . GLU A 1 184 ? 9.675 2.586 -28.936 1.00 88.38 184 GLU A O 1
ATOM 1508 N N . ASP A 1 185 ? 8.819 3.302 -26.980 1.00 91.25 185 ASP A N 1
ATOM 1509 C CA . ASP A 1 185 ? 10.046 3.923 -26.501 1.00 91.25 185 ASP A CA 1
ATOM 1510 C C . ASP A 1 185 ? 10.797 3.019 -25.523 1.00 91.25 185 ASP A C 1
ATOM 1512 O O . ASP A 1 185 ? 10.234 2.363 -24.642 1.00 91.25 185 ASP A O 1
ATOM 1516 N N . TYR A 1 186 ? 12.119 3.017 -25.645 1.00 93.56 186 TYR A N 1
ATOM 1517 C CA . TYR A 1 186 ? 13.002 2.501 -24.614 1.00 93.56 186 TYR A CA 1
ATOM 1518 C C . TYR A 1 186 ? 13.336 3.600 -23.610 1.00 93.56 186 TYR A C 1
ATOM 1520 O O . TYR A 1 186 ? 13.495 4.762 -23.969 1.00 93.56 186 TYR A O 1
ATOM 1528 N N . VAL A 1 187 ? 13.489 3.204 -22.345 1.00 93.81 187 VAL A N 1
ATOM 1529 C CA . VAL A 1 187 ? 13.830 4.097 -21.231 1.00 93.81 187 VAL A CA 1
ATOM 1530 C C . VAL A 1 187 ? 15.071 3.576 -20.520 1.00 93.81 187 VAL A C 1
ATOM 1532 O O . VAL A 1 187 ? 15.184 2.372 -20.256 1.00 93.81 187 VAL A O 1
ATOM 1535 N N . ARG A 1 188 ? 15.995 4.475 -20.169 1.00 94.88 188 ARG A N 1
ATOM 1536 C CA . ARG A 1 188 ? 17.160 4.150 -19.342 1.00 94.88 188 ARG A CA 1
ATOM 1537 C C . ARG A 1 188 ? 17.501 5.259 -18.355 1.00 94.88 188 ARG A C 1
ATOM 1539 O O . ARG A 1 188 ? 17.569 6.422 -18.723 1.00 94.88 188 ARG A O 1
ATOM 1546 N N . PHE A 1 189 ? 17.797 4.862 -17.122 1.00 94.69 189 PHE A N 1
ATOM 1547 C CA . PHE A 1 189 ? 18.308 5.739 -16.073 1.00 94.69 189 PHE A CA 1
ATOM 1548 C C . PHE A 1 189 ? 19.834 5.686 -16.074 1.00 94.69 189 PHE A C 1
ATOM 1550 O O . PHE A 1 189 ? 20.405 4.596 -16.030 1.00 94.69 189 PHE A O 1
ATOM 1557 N N . ILE A 1 190 ? 20.477 6.847 -16.131 1.00 92.31 190 ILE A N 1
ATOM 1558 C CA . ILE A 1 190 ? 21.932 6.985 -16.169 1.00 92.31 190 ILE A CA 1
ATOM 1559 C C . ILE A 1 190 ? 22.354 7.989 -15.101 1.00 92.31 190 ILE A C 1
ATOM 1561 O O . ILE A 1 190 ? 21.843 9.106 -15.065 1.00 92.31 190 ILE A O 1
ATOM 1565 N N . ASP A 1 191 ? 23.302 7.603 -14.250 1.00 90.25 191 ASP A N 1
ATOM 1566 C CA . ASP A 1 191 ? 23.940 8.529 -13.316 1.00 90.25 191 ASP A CA 1
ATOM 1567 C C . ASP A 1 191 ? 25.050 9.308 -14.029 1.00 90.25 191 ASP A C 1
ATOM 1569 O O . ASP A 1 191 ? 26.148 8.797 -14.263 1.00 90.25 191 ASP A O 1
ATOM 1573 N N . MET A 1 192 ? 24.769 10.565 -14.370 1.00 82.31 192 MET A N 1
ATOM 1574 C CA . MET A 1 192 ? 25.703 11.431 -15.091 1.00 82.31 192 MET A CA 1
ATOM 1575 C C . MET A 1 192 ? 26.929 11.814 -14.251 1.00 82.31 192 MET A C 1
ATOM 1577 O O . MET A 1 192 ? 27.908 12.315 -14.799 1.00 82.31 192 MET A O 1
ATOM 1581 N N . GLY A 1 193 ? 26.908 11.575 -12.934 1.00 77.00 193 GLY A N 1
ATOM 1582 C CA . GLY A 1 193 ? 28.064 11.766 -12.057 1.00 77.00 193 GLY A CA 1
ATOM 1583 C C . GLY A 1 193 ? 29.096 10.634 -12.127 1.00 77.00 193 GLY A C 1
ATOM 1584 O O . GLY A 1 193 ? 30.199 10.794 -11.600 1.00 77.00 193 GLY A O 1
ATOM 1585 N N . HIS A 1 194 ? 28.742 9.508 -12.757 1.00 65.94 194 HIS A N 1
ATOM 1586 C CA . HIS A 1 194 ? 29.546 8.286 -12.836 1.00 65.94 194 HIS A CA 1
ATOM 1587 C C . HIS A 1 194 ? 29.873 7.839 -14.276 1.00 65.94 194 HIS A C 1
ATOM 1589 O O . HIS A 1 194 ? 30.446 6.759 -14.438 1.00 65.94 194 HIS A O 1
ATOM 1595 N N . LEU A 1 195 ? 29.544 8.661 -15.286 1.00 63.56 195 LEU A N 1
ATOM 1596 C CA . LEU A 1 195 ? 29.999 8.497 -16.676 1.00 63.56 195 LEU A CA 1
ATOM 1597 C C . LEU A 1 195 ? 31.442 8.975 -16.883 1.00 63.56 195 LEU A C 1
ATOM 1599 O O . LEU A 1 195 ? 31.774 10.088 -16.411 1.00 63.56 195 LEU A O 1
#

Radius of gyration: 27.16 Å; chains: 1; bounding box: 53×66×70 Å

Secondary structure (DSSP, 8-state):
--------PPPHHHHHHHHHHHHHHHHHH-----TTTSSEEEEEEE-SSS-EEEEEEEEEE-TTSEEEEE-TTT--EEEEEEGGGB-HHHHHHHHHHHHHHSPP---S-S----S-S---EEEEEEETTTS-TT--HHHHHHHHHH-SEE-SS-TT---EE-EEEE-HHHHHHHHHHS-GGGS-EEEEEEETT--